Protein AF-A0A2H5QP41-F1 (afdb_monomer_lite)

Sequence (326 aa):
MPPLKFSMLFLFVIYLLSSQFSFTAAADPTYVHHVCSETANFTRNSTFESNLNRLLTSLPTNASRGNGFSRGFFNATAGQDANRVYSLFLCRGDQTTNSCQNCVTFANRNVTRRCPVSKDTIVWYDETEIPDPTYLTDFCLNTTTFTRNSTFQSNLNLFLSSLPTNASRSNGFSGGFYNATAGQPSYSDRVYGLFRCRGDLGSTACQDCVTFAARNISQCCPLKNKPLYGSTSAFYITQNVTEPDKFNKFLGNLMNQVDTQAVNDPKRFGIRKANYTAFQTVYSLVQCTPDLSSRDCEVCLRGAIGELPSCCSGKQAGRVLYPNCC

Foldseek 3Di:
DDDDPDDPPPVVVVVVVPPPDPPPPPPAWAWDDKDFDPPAFDDPPDLLVVQLLVCLVCVLVCCCPDDPQQRQWDKDWGDDDPSIAIDIGHDARPDDSVSSSSNSNSCSVCFCVVHVTGRDMDTDTHDDDQPDFDWDWFDFFDDDFDDPPDLLVVQLLVVLVCQLVQLLVDPADDFQKDWDWGDDPPPPNIAIDMDGDDNRDHSNRSSVVSNVQSVCQCVSPPRGRGGDDFTKTKGFHPDFDPDQVLVLVVVLVVLVVQLVVLLPRLNSKGWDWDDSDPPDIDIDIKGFRNSDHSVVSSVVSVRFSSCCCVGPGRTPDMGMDTPGMD

Organism: Citrus unshiu (NCBI:txid55188)

pLDDT: mean 75.81, std 16.45, range [30.05, 96.94]

Structure (mmCIF, N/CA/C/O backbone):
data_AF-A0A2H5QP41-F1
#
_entry.id   AF-A0A2H5QP41-F1
#
loop_
_atom_site.group_PDB
_atom_site.id
_atom_site.type_symbol
_atom_site.label_atom_id
_atom_site.label_alt_id
_atom_site.label_comp_id
_atom_site.label_asym_id
_atom_site.label_entity_id
_atom_site.label_seq_id
_atom_site.pdbx_PDB_ins_code
_atom_site.Cartn_x
_atom_site.Cartn_y
_atom_site.Cartn_z
_atom_site.occupancy
_atom_site.B_iso_or_equiv
_atom_site.auth_seq_id
_atom_site.auth_comp_id
_atom_site.auth_asym_id
_atom_site.auth_atom_id
_atom_site.pdbx_PDB_model_num
ATOM 1 N N . MET A 1 1 ? -75.343 -21.158 -27.016 1.00 33.75 1 MET A N 1
ATOM 2 C CA . MET A 1 1 ? -73.878 -21.323 -27.152 1.00 33.75 1 MET A CA 1
ATOM 3 C C . MET A 1 1 ? -73.217 -20.198 -26.366 1.00 33.75 1 MET A C 1
ATOM 5 O O . MET A 1 1 ? -73.653 -19.065 -26.527 1.00 33.75 1 MET A O 1
ATOM 9 N N . PRO A 1 2 ? -72.308 -20.506 -25.429 1.00 37.28 2 PRO A N 1
ATOM 10 C CA . PRO A 1 2 ? -71.812 -19.552 -24.436 1.00 37.28 2 PRO A CA 1
ATOM 11 C C . PRO A 1 2 ? -70.831 -18.546 -25.063 1.00 37.28 2 PRO A C 1
ATOM 13 O O . PRO A 1 2 ? -70.169 -18.892 -26.043 1.00 37.28 2 PRO A O 1
ATOM 16 N N . PRO A 1 3 ? -70.697 -17.324 -24.514 1.00 34.62 3 PRO A N 1
ATOM 17 C CA . PRO A 1 3 ? -69.702 -16.377 -24.992 1.00 34.62 3 PRO A CA 1
ATOM 18 C C . PRO A 1 3 ? -68.294 -16.859 -24.618 1.00 34.62 3 PRO A C 1
ATOM 20 O O . PRO A 1 3 ? -68.051 -17.347 -23.511 1.00 34.62 3 PRO A O 1
ATOM 23 N N . LEU A 1 4 ? -67.379 -16.739 -25.581 1.00 31.50 4 LEU A N 1
ATOM 24 C CA . LEU A 1 4 ? -65.966 -17.085 -25.470 1.00 31.50 4 LEU A CA 1
ATOM 25 C C . LEU A 1 4 ? -65.330 -16.443 -24.224 1.00 31.50 4 LEU A C 1
ATOM 27 O O . LEU A 1 4 ? -65.215 -15.224 -24.119 1.00 31.50 4 LEU A O 1
ATOM 31 N N . LYS A 1 5 ? -64.830 -17.290 -23.319 1.00 40.22 5 LYS A N 1
ATOM 32 C CA . LYS A 1 5 ? -63.821 -16.928 -22.320 1.00 40.22 5 LYS A CA 1
ATOM 33 C C . LYS A 1 5 ? -62.469 -16.789 -23.026 1.00 40.22 5 LYS A C 1
ATOM 35 O O . LYS A 1 5 ? -61.758 -17.778 -23.171 1.00 40.22 5 LYS A O 1
ATOM 40 N N . PHE A 1 6 ? -62.091 -15.577 -23.428 1.00 37.69 6 PHE A N 1
ATOM 41 C CA . PHE A 1 6 ? -60.688 -15.266 -23.713 1.00 37.69 6 PHE A CA 1
ATOM 42 C C . PHE A 1 6 ? -60.042 -14.648 -22.472 1.00 37.69 6 PHE A C 1
ATOM 44 O O . PHE A 1 6 ? -60.139 -13.461 -22.191 1.00 37.69 6 PHE A O 1
ATOM 51 N N . SER A 1 7 ? -59.463 -15.562 -21.695 1.00 42.28 7 SER A N 1
ATOM 52 C CA . SER A 1 7 ? -58.360 -15.414 -20.747 1.00 42.28 7 SER A CA 1
ATOM 53 C C . SER A 1 7 ? -57.784 -13.998 -20.574 1.00 42.28 7 SER A C 1
ATOM 55 O O . SER A 1 7 ? -56.924 -13.551 -21.329 1.00 42.28 7 SER A O 1
ATOM 57 N N . MET A 1 8 ? -58.172 -13.350 -19.474 1.00 44.47 8 MET A N 1
ATOM 58 C CA . MET A 1 8 ? -57.536 -12.153 -18.906 1.00 44.47 8 MET A CA 1
ATOM 59 C C . MET A 1 8 ? -56.204 -12.479 -18.190 1.00 44.47 8 MET A C 1
ATOM 61 O O . MET A 1 8 ? -55.742 -11.707 -17.357 1.00 44.47 8 MET A O 1
ATOM 65 N N . LEU A 1 9 ? -55.586 -13.636 -18.472 1.00 45.81 9 LEU A N 1
ATOM 66 C CA . LEU A 1 9 ? -54.345 -14.070 -17.818 1.00 45.81 9 LEU A CA 1
ATOM 67 C C . LEU A 1 9 ? -53.080 -13.573 -18.541 1.00 45.81 9 LEU A C 1
ATOM 69 O O . LEU A 1 9 ? -52.021 -13.510 -17.929 1.00 45.81 9 LEU A O 1
ATOM 73 N N . PHE A 1 10 ? -53.162 -13.186 -19.820 1.00 46.50 10 PHE A N 1
ATOM 74 C CA . PHE A 1 10 ? -51.967 -12.837 -20.605 1.00 46.50 10 PHE A CA 1
ATOM 75 C C . PHE A 1 10 ? -51.418 -11.427 -20.321 1.00 46.50 10 PHE A C 1
ATOM 77 O O . PHE A 1 10 ? -50.209 -11.220 -20.384 1.00 46.50 10 PHE A O 1
ATOM 84 N N . LEU A 1 11 ? -52.269 -10.466 -19.936 1.00 42.44 11 LEU A N 1
ATOM 85 C CA . LEU A 1 11 ? -51.820 -9.106 -19.590 1.00 42.44 11 LEU A CA 1
ATOM 86 C C . LEU A 1 11 ? -51.120 -9.048 -18.222 1.00 42.44 11 LEU A C 1
ATOM 88 O O . LEU A 1 11 ? -50.174 -8.283 -18.054 1.00 42.44 11 LEU A O 1
ATOM 92 N N . PHE A 1 12 ? -51.514 -9.902 -17.271 1.00 43.53 12 PHE A N 1
ATOM 93 C CA . PHE A 1 12 ? -50.850 -9.986 -15.965 1.00 43.53 12 PHE A CA 1
ATOM 94 C C . PHE A 1 12 ? -49.479 -10.672 -16.042 1.00 43.53 12 PHE A C 1
ATOM 96 O O . PHE A 1 12 ? -48.561 -10.267 -15.332 1.00 43.53 12 PHE A O 1
ATOM 103 N N . VAL A 1 13 ? -49.300 -11.656 -16.934 1.00 45.97 13 VAL A N 1
ATOM 104 C CA . VAL A 1 13 ? -47.997 -12.326 -17.118 1.00 45.97 13 VAL A CA 1
ATOM 105 C C . VAL A 1 13 ? -46.963 -11.383 -17.745 1.00 45.97 13 VAL A C 1
ATOM 107 O O . VAL A 1 13 ? -45.800 -11.422 -17.354 1.00 45.97 13 VAL A O 1
ATOM 110 N N . ILE A 1 14 ? -47.371 -10.476 -18.644 1.00 48.41 14 ILE A N 1
ATOM 111 C CA . ILE A 1 14 ? -46.453 -9.479 -19.224 1.00 48.41 14 ILE A CA 1
ATOM 112 C C . ILE A 1 14 ? -46.056 -8.412 -18.184 1.00 48.41 14 ILE A C 1
ATOM 114 O O . ILE A 1 14 ? -44.898 -8.004 -18.158 1.00 48.41 14 ILE A O 1
ATOM 118 N N . TYR A 1 15 ? -46.955 -8.019 -17.271 1.00 42.19 15 TYR A N 1
ATOM 119 C CA . TYR A 1 15 ? -46.637 -7.040 -16.216 1.00 42.19 15 TYR A CA 1
ATOM 120 C C . TYR A 1 15 ? -45.774 -7.624 -15.076 1.00 42.19 15 TYR A C 1
ATOM 122 O O . TYR A 1 15 ? -44.994 -6.904 -14.452 1.00 42.19 15 TYR A O 1
ATOM 130 N N . LEU A 1 16 ? -45.852 -8.939 -14.834 1.00 42.88 16 LEU A N 1
ATOM 131 C CA . LEU A 1 16 ? -45.020 -9.650 -13.849 1.00 42.88 16 LEU A CA 1
ATOM 132 C C . LEU A 1 16 ? -43.611 -10.010 -14.360 1.00 42.88 16 LEU A C 1
ATOM 134 O O . LEU A 1 16 ? -42.748 -10.357 -13.556 1.00 42.88 16 LEU A O 1
ATOM 138 N N . LEU A 1 17 ? -43.343 -9.894 -15.667 1.00 46.72 17 LEU A N 1
ATOM 139 C CA . LEU A 1 17 ? -42.000 -10.086 -16.239 1.00 46.72 17 LEU A CA 1
ATOM 140 C C . LEU A 1 17 ? -41.161 -8.797 -16.288 1.00 46.72 17 LEU A C 1
ATOM 142 O O . LEU A 1 17 ? -39.958 -8.868 -16.528 1.00 46.72 17 LEU A O 1
ATOM 146 N N . SER A 1 18 ? -41.747 -7.627 -16.008 1.00 48.03 18 SER A N 1
ATOM 147 C CA . SER A 1 18 ? -41.024 -6.345 -15.975 1.00 48.03 18 SER A CA 1
ATOM 148 C C . SER A 1 18 ? -40.520 -5.913 -14.589 1.00 48.03 18 SER A C 1
ATOM 150 O O . SER A 1 18 ? -39.938 -4.839 -14.475 1.00 48.03 18 SER A O 1
ATOM 152 N N . SER A 1 19 ? -40.689 -6.718 -13.530 1.00 49.06 19 SER A N 1
ATOM 153 C CA . SER A 1 19 ? -40.340 -6.316 -12.150 1.00 49.06 19 SER A CA 1
ATOM 154 C C . SER A 1 19 ? -39.127 -7.023 -11.522 1.00 49.06 19 SER A C 1
ATOM 156 O O . SER A 1 19 ? -38.974 -6.979 -10.302 1.00 49.06 19 SER A O 1
ATOM 158 N N . GLN A 1 20 ? -38.248 -7.663 -12.302 1.00 48.12 20 GLN A N 1
ATOM 159 C CA . GLN A 1 20 ? -37.006 -8.278 -11.790 1.00 48.12 20 GLN A CA 1
ATOM 160 C C . GLN A 1 20 ? -35.837 -8.189 -12.793 1.00 48.12 20 GLN A C 1
ATOM 162 O O . GLN A 1 20 ? -35.123 -9.158 -13.011 1.00 48.12 20 GLN A O 1
ATOM 167 N N . PHE A 1 21 ? -35.606 -7.030 -13.406 1.00 39.59 21 PHE A N 1
ATOM 168 C CA . PHE A 1 21 ? -34.275 -6.704 -13.932 1.00 39.59 21 PHE A CA 1
ATOM 169 C C . PHE A 1 21 ? -33.923 -5.276 -13.531 1.00 39.59 21 PHE A C 1
ATOM 171 O O . PHE A 1 21 ? -33.776 -4.379 -14.356 1.00 39.59 21 PHE A O 1
ATOM 178 N N . SER A 1 22 ? -33.742 -5.071 -12.226 1.00 30.05 22 SER A N 1
ATOM 179 C CA . SER A 1 22 ? -32.751 -4.089 -11.809 1.00 30.05 22 SER A CA 1
ATOM 180 C C . SER A 1 22 ? -31.412 -4.637 -12.287 1.00 30.05 22 SER A C 1
ATOM 182 O O . SER A 1 22 ? -30.803 -5.473 -11.622 1.00 30.05 22 SER A O 1
ATOM 184 N N . PHE A 1 23 ? -30.953 -4.203 -13.461 1.00 30.12 23 PHE A N 1
ATOM 185 C CA . PHE A 1 23 ? -29.518 -4.164 -13.678 1.00 30.12 23 PHE A CA 1
ATOM 186 C C . PHE A 1 23 ? -28.999 -3.195 -12.621 1.00 30.12 23 PHE A C 1
ATOM 188 O O . PHE A 1 23 ? -29.017 -1.981 -12.814 1.00 30.12 23 PHE A O 1
ATOM 195 N N . THR A 1 24 ? -28.563 -3.712 -11.474 1.00 36.34 24 THR A N 1
ATOM 196 C CA . THR A 1 24 ? -27.520 -3.018 -10.733 1.00 36.34 24 THR A CA 1
ATOM 197 C C . THR A 1 24 ? -26.328 -3.027 -11.675 1.00 36.34 24 THR A C 1
ATOM 199 O O . THR A 1 24 ? -25.566 -3.994 -11.720 1.00 36.34 24 THR A O 1
ATOM 202 N N . ALA A 1 25 ? -26.222 -1.994 -12.516 1.00 46.34 25 ALA A N 1
ATOM 203 C CA . ALA A 1 25 ? -24.943 -1.645 -13.095 1.00 46.34 25 ALA A CA 1
ATOM 204 C C . ALA A 1 25 ? -23.971 -1.607 -11.914 1.00 46.34 25 ALA A C 1
ATOM 206 O O . ALA A 1 25 ? -24.287 -1.009 -10.882 1.00 46.34 25 ALA A O 1
ATOM 207 N N . ALA A 1 26 ? -22.857 -2.332 -12.015 1.00 51.59 26 ALA A N 1
ATOM 208 C CA . ALA A 1 26 ? -21.803 -2.194 -11.027 1.00 51.59 26 ALA A CA 1
ATOM 209 C C . ALA A 1 26 ? -21.484 -0.697 -10.958 1.00 51.59 26 ALA A C 1
ATOM 211 O O . ALA A 1 26 ? -21.160 -0.107 -11.989 1.00 51.59 26 ALA A O 1
ATOM 212 N N . ALA A 1 27 ? -21.690 -0.078 -9.794 1.00 59.97 27 ALA A N 1
ATOM 213 C CA . ALA A 1 27 ? -21.316 1.312 -9.606 1.00 59.97 27 ALA A CA 1
ATOM 214 C C . ALA A 1 27 ? -19.825 1.448 -9.943 1.00 59.97 27 ALA A C 1
ATOM 216 O O . ALA A 1 27 ? -19.035 0.552 -9.623 1.00 59.97 27 ALA A O 1
ATOM 217 N N . ASP A 1 28 ? -19.456 2.525 -10.638 1.00 66.31 28 ASP A N 1
ATOM 218 C CA . ASP A 1 28 ? -18.052 2.776 -10.945 1.00 66.31 28 ASP A CA 1
ATOM 219 C C . ASP A 1 28 ? -17.250 2.870 -9.634 1.00 66.31 28 ASP A C 1
ATOM 221 O O . ASP A 1 28 ? -17.755 3.425 -8.654 1.00 66.31 28 ASP A O 1
ATOM 225 N N . PRO A 1 29 ? -16.008 2.347 -9.587 1.00 77.50 29 PRO A N 1
ATOM 226 C CA . PRO A 1 29 ? -15.174 2.461 -8.399 1.00 77.50 29 PRO A CA 1
ATOM 227 C C . PRO A 1 29 ? -14.963 3.927 -8.009 1.00 77.50 29 PRO A C 1
ATOM 229 O O . PRO A 1 29 ? -14.552 4.753 -8.832 1.00 77.50 29 PRO A O 1
ATOM 232 N N . THR A 1 30 ? -15.165 4.239 -6.735 1.00 80.50 30 THR A N 1
ATOM 233 C CA . THR A 1 30 ? -14.908 5.562 -6.175 1.00 80.50 30 THR A CA 1
ATOM 234 C C . THR A 1 30 ? -13.405 5.772 -6.060 1.00 80.50 30 THR A C 1
ATOM 236 O O . THR A 1 30 ? -12.664 4.958 -5.505 1.00 80.50 30 THR A O 1
ATOM 239 N N . TYR A 1 31 ? -12.921 6.873 -6.623 1.00 83.56 31 TYR A N 1
ATOM 240 C CA . TYR A 1 31 ? -11.521 7.259 -6.511 1.00 83.56 31 TYR A CA 1
ATOM 241 C C . TYR A 1 31 ? -11.184 7.647 -5.068 1.00 83.56 31 TYR A C 1
ATOM 243 O O . TYR A 1 31 ? -11.878 8.472 -4.482 1.00 83.56 31 TYR A O 1
ATOM 251 N N . VAL A 1 32 ? -10.101 7.083 -4.525 1.00 80.69 32 VAL A N 1
ATOM 252 C CA . VAL A 1 32 ? -9.628 7.391 -3.167 1.00 80.69 32 VAL A CA 1
ATOM 253 C C . VAL A 1 32 ? -8.423 8.320 -3.230 1.00 80.69 32 VAL A C 1
ATOM 255 O O . VAL A 1 32 ? -8.485 9.458 -2.778 1.00 80.69 3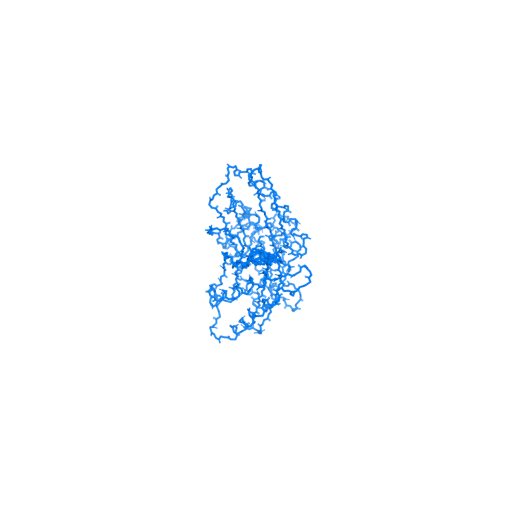2 VAL A O 1
ATOM 258 N N . HIS A 1 33 ? -7.313 7.848 -3.801 1.00 82.06 33 HIS A N 1
ATOM 259 C CA . HIS A 1 33 ? -6.069 8.614 -3.837 1.00 82.06 33 HIS A CA 1
ATOM 260 C C . HIS A 1 33 ? -5.126 8.121 -4.939 1.00 82.06 33 HIS A C 1
ATOM 262 O O . HIS A 1 33 ? -5.306 7.033 -5.488 1.00 82.06 33 HIS A O 1
ATOM 268 N N . HIS A 1 34 ? -4.109 8.912 -5.268 1.00 82.94 34 HIS A N 1
ATOM 269 C CA . HIS A 1 34 ? -2.978 8.491 -6.077 1.00 82.94 34 HIS A CA 1
ATOM 270 C C . HIS A 1 34 ? -1.705 9.192 -5.613 1.00 82.94 34 HIS A C 1
ATOM 272 O O . HIS A 1 34 ? -1.750 10.318 -5.127 1.00 82.94 34 HIS A O 1
ATOM 278 N N . VAL A 1 35 ? -0.577 8.532 -5.833 1.00 77.12 35 VAL A N 1
ATOM 279 C CA . VAL A 1 35 ? 0.760 9.092 -5.648 1.00 77.12 35 VAL A CA 1
ATOM 280 C C . VAL A 1 35 ? 1.485 8.962 -6.979 1.00 77.12 35 VAL A C 1
ATOM 282 O O . VAL A 1 35 ? 1.495 7.877 -7.562 1.00 77.12 35 VAL A O 1
ATOM 285 N N . CYS A 1 36 ? 2.076 10.056 -7.455 1.00 80.25 36 CYS A N 1
ATOM 286 C CA . CYS A 1 36 ? 3.000 10.060 -8.585 1.00 80.25 36 CYS A CA 1
ATOM 287 C C . CYS A 1 36 ? 4.389 10.464 -8.077 1.00 80.25 36 CYS A C 1
ATOM 289 O O . CYS A 1 36 ? 4.499 11.350 -7.231 1.00 80.25 36 CYS A O 1
ATOM 291 N N . SER A 1 37 ? 5.454 9.887 -8.626 1.00 73.62 37 SER A N 1
ATOM 292 C CA . SER A 1 37 ? 6.795 10.438 -8.422 1.00 73.62 37 SER A CA 1
ATOM 293 C C . SER A 1 37 ? 6.963 11.757 -9.175 1.00 73.62 37 SER A C 1
ATOM 295 O O . SER A 1 37 ? 6.652 11.840 -10.365 1.00 73.62 37 SER A O 1
ATOM 297 N N . GLU A 1 38 ? 7.504 12.760 -8.484 1.00 66.31 38 GLU A N 1
ATOM 298 C CA . GLU A 1 38 ? 7.860 14.064 -9.057 1.00 66.31 38 GLU A CA 1
ATOM 299 C C . GLU A 1 38 ? 9.229 14.051 -9.755 1.00 66.31 38 GLU A C 1
ATOM 301 O O . GLU A 1 38 ? 9.503 14.876 -10.626 1.00 66.31 38 GLU A O 1
ATOM 306 N N . THR A 1 39 ? 10.097 13.102 -9.397 1.00 58.38 39 THR A N 1
ATOM 307 C CA . THR A 1 39 ? 11.507 13.067 -9.821 1.00 58.38 39 THR A CA 1
ATOM 308 C C . THR A 1 39 ? 11.808 11.970 -10.839 1.00 58.38 39 THR A C 1
ATOM 310 O O . THR A 1 39 ? 12.786 12.070 -11.581 1.00 58.38 39 THR A O 1
ATOM 313 N N . ALA A 1 40 ? 10.969 10.936 -10.926 1.00 70.06 40 ALA A N 1
ATOM 314 C CA . ALA A 1 40 ? 11.137 9.827 -11.855 1.00 70.06 40 ALA A CA 1
ATOM 315 C C . ALA A 1 40 ? 10.110 9.909 -12.992 1.00 70.06 40 ALA A C 1
ATOM 317 O O . ALA A 1 40 ? 9.040 9.312 -12.914 1.00 70.06 40 ALA A O 1
ATOM 318 N N . ASN A 1 41 ? 10.460 10.602 -14.080 1.00 80.94 41 ASN A N 1
ATOM 319 C CA . ASN A 1 41 ? 9.599 10.745 -15.259 1.00 80.94 41 ASN A CA 1
ATOM 320 C C . ASN A 1 41 ? 10.123 9.962 -16.472 1.00 80.94 41 ASN A C 1
ATOM 322 O O . ASN A 1 41 ? 11.332 9.776 -16.649 1.00 80.94 41 ASN A O 1
ATOM 326 N N . PHE A 1 42 ? 9.212 9.479 -17.318 1.00 83.94 42 PHE A N 1
ATOM 327 C CA . PHE A 1 42 ? 9.535 8.900 -18.623 1.00 83.94 42 PHE A CA 1
ATOM 328 C C . PHE A 1 42 ? 9.266 9.896 -19.753 1.00 83.94 42 PHE A C 1
ATOM 330 O O . PHE A 1 42 ? 8.438 10.797 -19.647 1.00 83.94 42 PHE A O 1
ATOM 337 N N . THR A 1 43 ? 9.977 9.723 -20.865 1.00 91.31 43 THR A N 1
ATOM 338 C CA . THR A 1 43 ? 9.762 10.512 -22.081 1.00 91.31 43 THR A CA 1
ATOM 339 C C . THR A 1 43 ? 8.527 9.999 -22.818 1.00 91.31 43 THR A C 1
ATOM 341 O O . THR A 1 43 ? 8.388 8.789 -23.010 1.00 91.31 43 THR A O 1
ATOM 344 N N . ARG A 1 44 ? 7.642 10.896 -23.264 1.00 94.19 44 ARG A N 1
ATOM 345 C CA . ARG A 1 44 ? 6.484 10.521 -24.093 1.00 94.19 44 ARG A CA 1
ATOM 346 C C . ARG A 1 44 ? 6.922 9.828 -25.385 1.00 94.19 44 ARG A C 1
ATOM 348 O O . ARG A 1 44 ? 7.967 10.159 -25.943 1.00 94.19 44 ARG A O 1
ATOM 355 N N . ASN A 1 45 ? 6.105 8.898 -25.864 1.00 94.56 45 ASN A N 1
ATOM 356 C CA . ASN A 1 45 ? 6.352 8.017 -27.003 1.00 94.56 45 ASN A CA 1
ATOM 357 C C . ASN A 1 45 ? 7.628 7.166 -26.868 1.00 94.56 45 ASN A C 1
ATOM 359 O O . ASN A 1 45 ? 8.189 6.714 -27.865 1.00 94.56 45 ASN A O 1
ATOM 363 N N . SER A 1 46 ? 8.104 6.940 -25.640 1.00 94.94 46 SER A N 1
ATOM 364 C CA . SER A 1 46 ? 9.251 6.064 -25.392 1.00 94.94 46 SER A CA 1
ATOM 365 C C . SER A 1 46 ? 8.863 4.587 -25.412 1.00 94.94 46 SER A C 1
ATOM 367 O O . SER A 1 46 ? 7.707 4.202 -25.217 1.00 94.94 46 SER A O 1
ATOM 369 N N . THR A 1 47 ? 9.869 3.725 -25.556 1.00 94.38 47 THR A N 1
ATOM 370 C CA . THR A 1 47 ? 9.710 2.276 -25.385 1.00 94.38 47 THR A CA 1
ATOM 371 C C . THR A 1 47 ? 9.163 1.923 -23.996 1.00 94.38 47 THR A C 1
ATOM 373 O O . THR A 1 47 ? 8.375 0.987 -23.874 1.00 94.38 47 THR A O 1
ATOM 376 N N . PHE A 1 48 ? 9.519 2.690 -22.957 1.00 90.62 48 PHE A N 1
ATOM 377 C CA . PHE A 1 48 ? 8.939 2.554 -21.618 1.00 90.62 48 PHE A CA 1
ATOM 378 C C . PHE A 1 48 ? 7.415 2.757 -21.636 1.00 90.62 48 PHE A C 1
ATOM 380 O O . PHE A 1 48 ? 6.688 1.911 -21.120 1.00 90.62 48 PHE A O 1
ATOM 387 N N . GLU A 1 49 ? 6.915 3.821 -22.276 1.00 95.19 49 GLU A N 1
ATOM 388 C CA . GLU A 1 49 ? 5.471 4.094 -22.366 1.00 95.19 49 GLU A CA 1
ATOM 389 C C . GLU A 1 49 ? 4.724 2.992 -23.133 1.00 95.19 49 GLU A C 1
ATOM 391 O O . GLU A 1 49 ? 3.665 2.534 -22.702 1.00 95.19 49 GLU A O 1
ATOM 396 N N . SER A 1 50 ? 5.299 2.498 -24.233 1.00 96.50 50 SER A N 1
ATOM 397 C CA . SER A 1 50 ? 4.731 1.363 -24.974 1.00 96.50 50 SER A CA 1
ATOM 398 C C . SER A 1 50 ? 4.635 0.097 -24.105 1.00 96.50 50 SER A C 1
ATOM 400 O O . SER A 1 50 ? 3.595 -0.570 -24.066 1.00 96.50 50 SER A O 1
ATOM 402 N N . ASN A 1 51 ? 5.683 -0.208 -23.329 1.00 93.50 51 ASN A N 1
ATOM 403 C CA . ASN A 1 51 ? 5.675 -1.332 -22.389 1.00 93.50 51 ASN A CA 1
ATOM 404 C C . ASN A 1 51 ? 4.657 -1.147 -21.253 1.00 93.50 51 ASN A C 1
ATOM 406 O O . ASN A 1 51 ? 3.988 -2.117 -20.887 1.00 93.50 51 ASN A O 1
ATOM 410 N N . LEU A 1 52 ? 4.496 0.076 -20.739 1.00 92.25 52 LEU A N 1
ATOM 411 C CA . LEU A 1 52 ? 3.487 0.416 -19.734 1.00 92.25 52 LEU A CA 1
ATOM 412 C C . LEU A 1 52 ? 2.074 0.174 -20.279 1.00 92.25 52 LEU A C 1
ATOM 414 O O . LEU A 1 52 ? 1.301 -0.563 -19.669 1.00 92.25 52 LEU A O 1
ATOM 418 N N . ASN A 1 53 ? 1.760 0.706 -21.461 1.00 95.06 53 ASN A N 1
ATOM 419 C CA . ASN A 1 53 ? 0.451 0.531 -22.099 1.00 95.06 53 ASN A CA 1
ATOM 420 C C . ASN A 1 53 ? 0.127 -0.947 -22.363 1.00 95.06 53 ASN A C 1
ATOM 422 O O . ASN A 1 53 ? -1.007 -1.393 -22.148 1.00 95.06 53 ASN A O 1
ATOM 426 N N . ARG A 1 54 ? 1.132 -1.741 -22.755 1.00 94.94 54 ARG A N 1
ATOM 427 C CA . ARG A 1 54 ? 0.987 -3.193 -22.914 1.00 94.94 54 ARG A CA 1
ATOM 428 C C . ARG A 1 54 ? 0.619 -3.884 -21.599 1.00 94.94 54 ARG A C 1
ATOM 430 O O . ARG A 1 54 ? -0.282 -4.725 -21.597 1.00 94.94 54 ARG A O 1
ATOM 437 N N . LEU A 1 55 ? 1.259 -3.522 -20.482 1.00 92.31 55 LEU A N 1
ATOM 438 C CA . LEU A 1 55 ? 0.891 -4.062 -19.168 1.00 92.31 55 LEU A CA 1
ATOM 439 C C . LEU A 1 55 ? -0.522 -3.661 -18.772 1.00 92.31 55 LEU A C 1
ATOM 441 O O . LEU A 1 55 ? -1.329 -4.548 -18.499 1.00 92.31 55 LEU A O 1
ATOM 445 N N . LEU A 1 56 ? -0.837 -2.364 -18.810 1.00 93.38 56 LEU A N 1
ATOM 446 C CA . LEU A 1 56 ? -2.145 -1.828 -18.421 1.00 93.38 56 LEU A CA 1
ATOM 447 C C . LEU A 1 56 ? -3.300 -2.493 -19.186 1.00 93.38 56 LEU A C 1
ATOM 449 O O . LEU A 1 56 ? -4.364 -2.736 -18.618 1.00 93.38 56 LEU A O 1
ATOM 453 N N . THR A 1 57 ? -3.078 -2.864 -20.446 1.00 93.88 57 THR A N 1
ATOM 454 C CA . THR A 1 57 ? -4.079 -3.574 -21.258 1.00 93.88 57 THR A CA 1
ATOM 455 C C . THR A 1 57 ? -4.235 -5.047 -20.852 1.00 93.88 57 THR A C 1
ATOM 457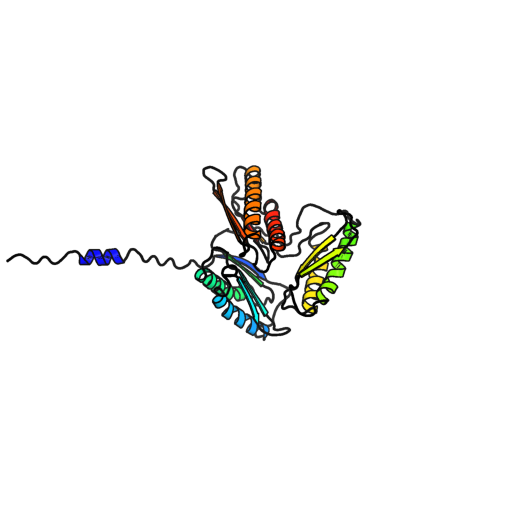 O O . THR A 1 57 ? -5.326 -5.604 -20.935 1.00 93.88 57 THR A O 1
ATOM 460 N N . SER A 1 58 ? -3.164 -5.693 -20.382 1.00 92.06 58 SER A N 1
ATOM 461 C CA . SER A 1 58 ? -3.169 -7.120 -20.025 1.00 92.06 58 SER A CA 1
ATOM 462 C C . SER A 1 58 ? -3.662 -7.413 -18.601 1.00 92.06 58 SER A C 1
ATOM 464 O O . SER A 1 58 ? -4.305 -8.440 -18.372 1.00 92.06 58 SER A O 1
ATOM 466 N N . LEU A 1 59 ? -3.391 -6.524 -17.638 1.00 90.81 59 LEU A N 1
ATOM 467 C CA . LEU A 1 59 ? -3.640 -6.757 -16.208 1.00 90.81 59 LEU A CA 1
ATOM 468 C C . LEU A 1 59 ? -5.090 -7.138 -15.862 1.00 90.81 59 LEU A C 1
ATOM 470 O O . LEU A 1 59 ? -5.244 -8.101 -15.112 1.00 90.81 59 LEU A O 1
ATOM 474 N N . PRO A 1 60 ? -6.149 -6.505 -16.412 1.00 90.56 60 PRO A N 1
ATOM 475 C CA . PRO A 1 60 ? -7.520 -6.829 -16.014 1.00 90.56 60 PRO A CA 1
ATOM 476 C C . PRO A 1 60 ? -7.887 -8.298 -16.244 1.00 90.56 60 PRO A C 1
ATOM 478 O O . PRO A 1 60 ? -8.539 -8.918 -15.410 1.00 90.56 60 PRO A O 1
ATOM 481 N N . THR A 1 61 ? -7.400 -8.894 -17.337 1.00 89.69 61 THR A N 1
ATOM 482 C CA . THR A 1 61 ? -7.654 -10.312 -17.653 1.00 89.69 61 THR A CA 1
ATOM 483 C C . THR A 1 61 ? -6.985 -11.279 -16.673 1.00 89.69 61 THR A C 1
ATOM 485 O O . THR A 1 61 ? -7.356 -12.450 -16.606 1.00 89.69 61 THR A O 1
ATOM 488 N N . ASN A 1 62 ? -6.024 -10.792 -15.883 1.00 88.88 62 ASN A N 1
ATOM 489 C CA . ASN A 1 62 ? -5.341 -11.565 -14.856 1.00 88.88 62 ASN A CA 1
ATOM 490 C C . ASN A 1 62 ? -6.022 -11.472 -13.480 1.00 88.88 62 ASN A C 1
ATOM 492 O O . ASN A 1 62 ? -5.571 -12.132 -12.552 1.00 88.88 62 ASN A O 1
ATOM 496 N N . ALA A 1 63 ? -7.139 -10.746 -13.335 1.00 83.56 63 ALA A N 1
ATOM 497 C CA . ALA A 1 63 ? -7.924 -10.712 -12.091 1.00 83.56 63 ALA A CA 1
ATOM 498 C C . ALA A 1 63 ? -8.394 -12.108 -11.635 1.00 83.56 63 ALA A C 1
ATOM 500 O O . ALA A 1 63 ? -8.563 -12.369 -10.442 1.00 83.56 63 ALA A O 1
ATOM 501 N N . SER A 1 64 ? -8.575 -13.022 -12.592 1.00 80.75 64 SER A N 1
ATOM 502 C CA . SER A 1 64 ? -8.924 -14.428 -12.371 1.00 80.75 64 SER A CA 1
ATOM 503 C C . SER A 1 64 ? -7.710 -15.340 -12.161 1.00 80.75 64 SER A C 1
ATOM 505 O O . SER A 1 64 ? -7.868 -16.472 -11.697 1.00 80.75 64 SER A O 1
ATOM 507 N N . ARG A 1 65 ? -6.501 -14.873 -12.504 1.00 70.31 65 ARG A N 1
ATOM 508 C CA . ARG A 1 65 ? -5.277 -15.674 -12.480 1.00 70.31 65 ARG A CA 1
ATOM 509 C C . ARG A 1 65 ? -4.670 -15.673 -11.084 1.00 70.31 65 ARG A C 1
ATOM 511 O O . ARG A 1 65 ? -3.896 -14.804 -10.715 1.00 70.31 65 ARG A O 1
ATOM 518 N N . GLY A 1 66 ? -5.025 -16.701 -10.328 1.00 62.25 66 GLY A N 1
ATOM 519 C CA . GLY A 1 66 ? -4.457 -17.027 -9.028 1.00 62.25 66 GLY A CA 1
ATOM 520 C C . GLY A 1 66 ? -4.992 -18.376 -8.555 1.00 62.25 66 GLY A C 1
ATOM 521 O O . GLY A 1 66 ? -6.063 -18.817 -8.984 1.00 62.25 66 GLY A O 1
ATOM 522 N N . ASN A 1 67 ? -4.267 -19.046 -7.659 1.00 56.81 67 ASN A N 1
ATOM 523 C CA . ASN A 1 67 ? -4.876 -20.110 -6.859 1.00 56.81 67 ASN A CA 1
ATOM 524 C C . ASN A 1 67 ? -5.884 -19.472 -5.879 1.00 56.81 67 ASN A C 1
ATOM 526 O O . ASN A 1 67 ? -5.888 -18.253 -5.720 1.00 56.81 67 ASN A O 1
ATOM 530 N N . GLY A 1 68 ? -6.773 -20.259 -5.260 1.00 61.38 68 GLY A N 1
ATOM 531 C CA . GLY A 1 68 ? -7.920 -19.745 -4.486 1.00 61.38 68 GLY A CA 1
ATOM 532 C C . GLY A 1 68 ? -7.628 -18.549 -3.559 1.00 61.38 68 GLY A C 1
ATOM 533 O O . GLY A 1 68 ? -8.480 -17.673 -3.426 1.00 61.38 68 GLY A O 1
ATOM 534 N N . PHE A 1 69 ? -6.412 -18.477 -3.005 1.00 56.31 69 PHE A N 1
ATOM 535 C CA . PHE A 1 69 ? -5.943 -17.472 -2.049 1.00 56.31 69 PHE A CA 1
ATOM 536 C C . PHE A 1 69 ? -5.259 -16.229 -2.655 1.00 56.31 69 PHE A C 1
ATOM 538 O O . PHE A 1 69 ? -5.131 -15.228 -1.964 1.00 56.31 69 PHE A O 1
ATOM 545 N N . SER A 1 70 ? -4.843 -16.244 -3.926 1.00 61.66 70 SER A N 1
ATOM 546 C CA . SER A 1 70 ? -4.254 -15.073 -4.616 1.00 61.66 70 SER A CA 1
ATOM 547 C C . SER A 1 70 ? -5.167 -14.487 -5.697 1.00 61.66 70 SER A C 1
ATOM 549 O O . SER A 1 70 ? -4.750 -13.621 -6.461 1.00 61.66 70 SER A O 1
ATOM 551 N N . ARG A 1 71 ? -6.419 -14.953 -5.801 1.00 77.75 71 ARG A N 1
ATOM 552 C CA . ARG A 1 71 ? -7.401 -14.351 -6.717 1.00 77.75 71 ARG A CA 1
ATOM 553 C C . ARG A 1 71 ? -7.583 -12.871 -6.380 1.00 77.75 71 ARG A C 1
ATOM 555 O O . ARG A 1 71 ? -7.816 -12.530 -5.226 1.00 77.75 71 ARG A O 1
ATOM 562 N N . GLY A 1 72 ? -7.496 -12.015 -7.395 1.00 83.19 72 GLY A N 1
ATOM 563 C CA . GLY A 1 72 ? -7.517 -10.565 -7.217 1.00 83.19 72 GLY A CA 1
ATOM 564 C C . GLY A 1 72 ? -6.162 -9.933 -6.883 1.00 83.19 72 GLY A C 1
ATOM 565 O O . GLY A 1 72 ? -6.119 -8.729 -6.664 1.00 83.19 72 GLY A O 1
ATOM 566 N N . PHE A 1 73 ? -5.065 -10.693 -6.896 1.00 88.00 73 PHE A N 1
ATOM 567 C CA . PHE A 1 73 ? -3.703 -10.166 -6.837 1.00 88.00 73 PHE A CA 1
ATOM 568 C C . PHE A 1 73 ? -2.873 -10.713 -7.994 1.00 88.00 73 PHE A C 1
ATOM 570 O O . PHE A 1 73 ? -2.811 -11.923 -8.208 1.00 88.00 73 PHE A O 1
ATOM 577 N N . PHE A 1 74 ? -2.205 -9.830 -8.730 1.00 86.44 74 PHE A N 1
ATOM 578 C CA . PHE A 1 74 ? -1.314 -10.239 -9.809 1.00 86.44 74 PHE A CA 1
ATOM 579 C C . PHE A 1 74 ? -0.204 -9.216 -9.996 1.00 86.44 74 PHE A C 1
ATOM 581 O O . PHE A 1 74 ? -0.444 -8.012 -9.906 1.00 86.44 74 PHE A O 1
ATOM 588 N N . ASN A 1 75 ? 0.997 -9.699 -10.304 1.00 85.56 75 ASN A N 1
ATOM 589 C CA . ASN A 1 75 ? 2.115 -8.875 -10.740 1.00 85.56 75 ASN A CA 1
ATOM 590 C C . ASN A 1 75 ? 2.550 -9.282 -12.150 1.00 85.56 75 ASN A C 1
ATOM 592 O O . ASN A 1 75 ? 2.391 -10.430 -12.564 1.00 85.56 75 ASN A O 1
ATOM 596 N N . ALA A 1 76 ? 3.061 -8.317 -12.905 1.00 83.31 76 ALA A N 1
ATOM 597 C CA . ALA A 1 76 ? 3.511 -8.525 -14.267 1.00 83.31 76 ALA A CA 1
ATOM 598 C C . ALA A 1 76 ? 4.629 -7.554 -14.625 1.00 83.31 76 ALA A C 1
ATOM 600 O O . ALA A 1 76 ? 4.656 -6.411 -14.166 1.00 83.31 76 ALA A O 1
ATOM 601 N N . THR A 1 77 ? 5.501 -8.003 -15.520 1.00 82.62 77 THR A N 1
ATOM 602 C CA . THR A 1 77 ? 6.628 -7.220 -16.022 1.00 82.62 77 THR A CA 1
ATOM 603 C C . THR A 1 77 ? 6.607 -7.207 -17.545 1.00 82.62 77 THR A C 1
ATOM 605 O O . THR A 1 77 ? 6.321 -8.221 -18.183 1.00 82.62 77 THR A O 1
ATOM 608 N N . ALA A 1 78 ? 6.927 -6.064 -18.144 1.00 85.88 78 ALA A N 1
ATOM 609 C CA . ALA A 1 78 ? 7.057 -5.893 -19.584 1.00 85.88 78 ALA A CA 1
ATOM 610 C C . ALA A 1 78 ? 8.300 -5.075 -19.915 1.00 85.88 78 ALA A C 1
ATOM 612 O O . ALA A 1 78 ? 8.608 -4.097 -19.244 1.00 85.88 78 ALA A O 1
ATOM 613 N N . GLY A 1 79 ? 8.984 -5.445 -20.994 1.00 86.12 79 GLY A N 1
ATOM 614 C CA . GLY A 1 79 ? 10.187 -4.747 -21.436 1.00 86.12 79 GLY A CA 1
ATOM 615 C C . GLY A 1 79 ? 11.458 -5.219 -20.737 1.00 86.12 79 GLY A C 1
ATOM 616 O O . GLY A 1 79 ? 11.465 -6.182 -19.965 1.00 86.12 79 GLY A O 1
ATOM 617 N N . GLN A 1 80 ? 12.555 -4.545 -21.063 1.00 78.50 80 GLN A N 1
ATOM 618 C CA . GLN A 1 80 ? 13.904 -4.872 -20.611 1.00 78.50 80 GLN A CA 1
ATOM 619 C C . GLN A 1 80 ? 14.664 -3.591 -20.254 1.00 78.50 80 GLN A C 1
ATOM 621 O O . GLN A 1 80 ? 14.349 -2.510 -20.759 1.00 78.50 80 GLN A O 1
ATOM 626 N N . ASP A 1 81 ? 15.641 -3.736 -19.360 1.00 77.19 81 ASP A N 1
ATOM 627 C CA . ASP A 1 81 ? 16.577 -2.691 -18.934 1.00 77.19 81 ASP A CA 1
ATOM 628 C C . ASP A 1 81 ? 15.883 -1.375 -18.559 1.00 77.19 81 ASP A C 1
ATOM 630 O O . ASP A 1 81 ? 14.911 -1.381 -17.804 1.00 77.19 81 ASP A O 1
ATOM 634 N N . ALA A 1 82 ? 16.343 -0.243 -19.098 1.00 74.44 82 ALA A N 1
ATOM 635 C CA . ALA A 1 82 ? 15.789 1.082 -18.815 1.00 74.44 82 ALA A CA 1
ATOM 636 C C . ALA A 1 82 ? 14.319 1.265 -19.256 1.00 74.44 82 ALA A C 1
ATOM 638 O O . ALA A 1 82 ? 13.675 2.235 -18.853 1.00 74.44 82 ALA A O 1
ATOM 639 N N . ASN A 1 83 ? 13.789 0.348 -20.075 1.00 79.88 83 ASN A N 1
ATOM 640 C CA . ASN A 1 83 ? 12.410 0.352 -20.566 1.00 79.88 83 ASN A CA 1
ATOM 641 C C . ASN A 1 83 ? 11.535 -0.717 -19.898 1.00 79.88 83 ASN A C 1
ATOM 643 O O . ASN A 1 83 ? 10.409 -0.948 -20.351 1.00 79.88 83 ASN A O 1
ATOM 647 N N . ARG A 1 84 ? 12.054 -1.409 -18.876 1.00 80.25 84 ARG A N 1
ATOM 648 C CA . ARG A 1 84 ? 11.291 -2.383 -18.102 1.00 80.25 84 ARG A CA 1
ATOM 649 C C . ARG A 1 84 ? 10.267 -1.662 -17.230 1.00 80.25 84 ARG A C 1
ATOM 651 O O . ARG A 1 84 ? 10.588 -0.705 -16.535 1.00 80.25 84 ARG A O 1
ATOM 658 N N . VAL A 1 85 ? 9.043 -2.163 -17.264 1.00 82.88 85 VAL A N 1
ATOM 659 C CA . VAL A 1 85 ? 7.930 -1.734 -16.424 1.00 82.88 85 VAL A CA 1
ATOM 660 C C . VAL A 1 85 ? 7.490 -2.944 -15.622 1.00 82.88 85 VAL A C 1
ATOM 662 O O . VAL A 1 85 ? 7.292 -4.016 -16.191 1.00 82.88 85 VAL A O 1
ATOM 665 N N . TYR A 1 86 ? 7.313 -2.779 -14.320 1.00 79.75 86 TYR A N 1
ATOM 666 C CA . TYR A 1 86 ? 6.584 -3.735 -13.494 1.00 79.75 86 TYR A CA 1
ATOM 667 C C . TYR A 1 86 ? 5.277 -3.095 -13.058 1.00 79.75 86 TYR A C 1
ATOM 669 O O . TYR A 1 86 ? 5.187 -1.883 -12.865 1.00 79.75 86 TYR A O 1
ATOM 677 N N . SER A 1 87 ? 4.268 -3.919 -12.859 1.00 81.69 87 SER A N 1
ATOM 678 C CA . SER A 1 87 ? 3.008 -3.504 -12.276 1.00 81.69 87 SER A CA 1
ATOM 679 C C . SER A 1 87 ? 2.478 -4.613 -11.384 1.00 81.69 87 SER A C 1
ATOM 681 O O . SER A 1 87 ? 2.735 -5.793 -11.626 1.00 81.69 87 SER A O 1
ATOM 683 N N . LEU A 1 88 ? 1.738 -4.227 -10.353 1.00 87.00 88 LEU A N 1
ATOM 684 C CA . LEU A 1 88 ? 0.889 -5.130 -9.601 1.00 87.00 88 LEU A CA 1
ATOM 685 C C . LEU A 1 88 ? -0.480 -4.484 -9.416 1.00 87.00 88 LEU A C 1
ATOM 687 O O . LEU A 1 88 ? -0.592 -3.259 -9.426 1.00 87.00 88 LEU A O 1
ATOM 691 N N . PHE A 1 89 ? -1.502 -5.305 -9.216 1.00 86.12 89 PHE A N 1
ATOM 692 C CA . PHE A 1 89 ? -2.768 -4.850 -8.655 1.00 86.12 89 PHE A CA 1
ATOM 693 C C . PHE A 1 89 ? -3.167 -5.746 -7.490 1.00 86.12 89 PHE A C 1
ATOM 695 O O . PHE A 1 89 ? -2.806 -6.925 -7.438 1.00 86.12 89 PHE A O 1
ATOM 702 N N . LEU A 1 90 ? -3.949 -5.172 -6.583 1.00 86.50 90 LEU A N 1
ATOM 703 C CA . LEU A 1 90 ? -4.592 -5.869 -5.485 1.00 86.50 90 LEU A CA 1
ATOM 704 C C . LEU A 1 90 ? -6.045 -5.405 -5.400 1.00 86.50 90 LEU A C 1
ATOM 706 O O . LEU A 1 90 ? -6.319 -4.221 -5.232 1.00 86.50 90 LEU A O 1
ATOM 710 N N . CYS A 1 91 ? -6.966 -6.349 -5.516 1.00 86.56 91 CYS A N 1
ATOM 711 C CA . CYS A 1 91 ? -8.380 -6.153 -5.244 1.00 86.56 91 CYS A CA 1
ATOM 712 C C . CYS A 1 91 ? -8.679 -6.453 -3.775 1.00 86.56 91 CYS A C 1
ATOM 714 O O . CYS A 1 91 ? -7.969 -7.224 -3.123 1.00 86.56 91 CYS A O 1
ATOM 716 N N . ARG A 1 92 ? -9.768 -5.878 -3.262 1.00 86.62 92 ARG A N 1
ATOM 717 C CA . ARG A 1 92 ? -10.253 -6.162 -1.908 1.00 86.62 92 ARG A CA 1
ATOM 718 C C . ARG A 1 92 ? -10.582 -7.657 -1.766 1.00 86.62 92 ARG A C 1
ATOM 720 O O . ARG A 1 92 ? -11.114 -8.266 -2.696 1.00 86.62 92 ARG A O 1
ATOM 727 N N . GLY A 1 93 ? -10.211 -8.272 -0.642 1.00 83.94 93 GLY A N 1
ATOM 728 C CA . GLY A 1 93 ? -10.204 -9.740 -0.494 1.00 83.94 93 GLY A CA 1
ATOM 729 C C . GLY A 1 93 ? -11.580 -10.429 -0.537 1.00 83.94 93 GLY A C 1
ATOM 730 O O . GLY A 1 93 ? -11.658 -11.650 -0.734 1.00 83.94 93 GLY A O 1
ATOM 731 N N . ASP A 1 94 ? -12.649 -9.651 -0.377 1.00 83.81 94 ASP A N 1
ATOM 732 C CA . ASP A 1 94 ? -14.069 -10.023 -0.426 1.00 83.81 94 ASP A CA 1
ATOM 733 C C . ASP A 1 94 ? -14.714 -9.836 -1.815 1.00 83.81 94 ASP A C 1
ATOM 735 O O . ASP A 1 94 ? -15.882 -10.175 -2.001 1.00 83.81 94 ASP A O 1
ATOM 739 N N . GLN A 1 95 ? -13.973 -9.326 -2.801 1.00 80.69 95 GLN A N 1
ATOM 740 C CA . GLN A 1 95 ? -14.507 -9.007 -4.125 1.00 80.69 95 GLN A CA 1
ATOM 741 C C . GLN A 1 95 ? -14.666 -10.229 -5.027 1.00 80.69 95 GLN A C 1
ATOM 743 O O . GLN A 1 95 ? -13.880 -11.181 -4.999 1.00 80.69 95 GLN A O 1
ATOM 748 N N . THR A 1 96 ? -15.663 -10.163 -5.912 1.00 83.31 96 THR A N 1
ATOM 749 C CA . THR A 1 96 ? -15.794 -11.139 -7.000 1.00 83.31 96 THR A CA 1
ATOM 750 C C . THR A 1 96 ? -14.732 -10.892 -8.072 1.00 83.31 96 THR A C 1
ATOM 752 O O . THR A 1 96 ? -14.256 -9.771 -8.262 1.00 83.31 96 THR A O 1
ATOM 755 N N . THR A 1 97 ? -14.387 -11.927 -8.840 1.00 83.81 97 THR A N 1
ATOM 756 C CA . THR A 1 97 ? -13.447 -11.798 -9.965 1.00 83.81 97 THR A CA 1
ATOM 757 C C . THR A 1 97 ? -13.906 -10.764 -10.995 1.00 83.81 97 THR A C 1
ATOM 759 O O . THR A 1 97 ? -13.077 -10.024 -11.515 1.00 83.81 97 THR A O 1
ATOM 762 N N . ASN A 1 98 ? -15.214 -10.674 -11.255 1.00 83.56 98 ASN A N 1
ATOM 763 C CA . ASN A 1 98 ? -15.770 -9.714 -12.206 1.00 83.56 98 ASN A CA 1
ATOM 764 C C . ASN A 1 98 ? -15.659 -8.272 -11.689 1.00 83.56 98 ASN A C 1
ATOM 766 O O . ASN A 1 98 ? -15.172 -7.399 -12.405 1.00 83.56 98 ASN A O 1
ATOM 770 N N . SER A 1 99 ? -16.030 -8.033 -10.425 1.00 83.56 99 SER A N 1
ATOM 771 C CA . SER A 1 99 ? -15.870 -6.719 -9.783 1.00 83.56 99 SER A CA 1
ATOM 772 C C . SER A 1 99 ? -14.403 -6.284 -9.768 1.00 83.56 99 SER A C 1
ATOM 774 O O . SER A 1 99 ? -14.080 -5.158 -10.140 1.00 83.56 99 SER A O 1
ATOM 776 N N . CYS A 1 100 ? -13.497 -7.207 -9.431 1.00 85.88 100 CYS A N 1
ATOM 777 C CA . CYS A 1 100 ? -12.058 -6.969 -9.457 1.00 85.88 100 CYS A CA 1
ATOM 778 C C . CYS A 1 100 ? -11.557 -6.610 -10.866 1.00 85.88 100 CYS A C 1
ATOM 780 O O . CYS A 1 100 ? -10.877 -5.602 -11.042 1.00 85.88 100 CYS A O 1
ATOM 782 N N . GLN A 1 101 ? -11.938 -7.377 -11.891 1.00 88.44 101 GLN A N 1
ATOM 783 C CA . GLN A 1 101 ? -11.559 -7.102 -13.280 1.00 88.44 101 GLN A CA 1
ATOM 784 C C . GLN A 1 101 ? -12.052 -5.729 -13.760 1.00 88.44 101 GLN A C 1
ATOM 786 O O . GLN A 1 101 ? -11.307 -5.002 -14.427 1.00 88.44 101 GLN A O 1
ATOM 791 N N . ASN A 1 102 ? -13.282 -5.353 -13.404 1.00 85.44 102 ASN A N 1
ATOM 792 C CA . ASN A 1 102 ? -13.840 -4.042 -13.730 1.00 85.44 102 ASN A CA 1
ATOM 793 C C . ASN A 1 102 ? -13.072 -2.920 -13.023 1.00 85.44 102 ASN A C 1
ATOM 795 O O . ASN A 1 102 ? -12.697 -1.943 -13.672 1.00 85.44 102 ASN A O 1
ATOM 799 N N . CYS A 1 103 ? -12.752 -3.098 -11.739 1.00 87.00 103 CYS A N 1
ATOM 800 C CA . CYS A 1 103 ? -11.957 -2.143 -10.970 1.00 87.00 103 CYS A CA 1
ATOM 801 C C . CYS A 1 103 ? -10.558 -1.944 -11.572 1.00 87.00 103 CYS A C 1
ATOM 803 O O . CYS A 1 103 ? -10.150 -0.812 -11.828 1.00 87.00 103 CYS A O 1
ATOM 805 N N . VAL A 1 104 ? -9.855 -3.029 -11.914 1.00 89.31 104 VAL A N 1
ATOM 806 C CA . VAL A 1 104 ? -8.530 -2.953 -12.556 1.00 89.31 104 VAL A CA 1
ATOM 807 C C . VAL A 1 104 ? -8.621 -2.295 -13.938 1.00 89.31 104 VAL A C 1
ATOM 809 O O . VAL A 1 104 ? -7.775 -1.475 -14.291 1.00 89.31 104 VAL A O 1
ATOM 812 N N . THR A 1 105 ? -9.670 -2.587 -14.715 1.00 89.44 105 THR A N 1
ATOM 813 C CA . THR A 1 105 ? -9.913 -1.926 -16.011 1.00 89.44 105 THR A CA 1
ATOM 814 C C . THR A 1 105 ? -10.096 -0.420 -15.839 1.00 89.44 105 THR A C 1
ATOM 816 O O . THR A 1 105 ? -9.493 0.372 -16.569 1.00 89.44 105 THR A O 1
ATOM 819 N N . PHE A 1 106 ? -10.916 -0.019 -14.868 1.00 87.12 106 PHE A N 1
ATOM 820 C CA . PHE A 1 106 ? -11.174 1.381 -14.562 1.00 87.12 106 PHE A CA 1
ATOM 821 C C . PHE A 1 106 ? -9.903 2.095 -14.094 1.00 87.12 106 PHE A C 1
ATOM 823 O O . PHE A 1 106 ? -9.567 3.158 -14.626 1.00 87.12 106 PHE A O 1
ATOM 830 N N . ALA A 1 107 ? -9.158 1.486 -13.169 1.00 87.75 107 ALA A N 1
ATOM 831 C CA . ALA A 1 107 ? -7.904 2.013 -12.650 1.00 87.75 107 ALA A CA 1
ATOM 832 C C . ALA A 1 107 ? -6.869 2.219 -13.764 1.00 87.75 107 ALA A C 1
ATOM 834 O O . ALA A 1 107 ? -6.320 3.313 -13.894 1.00 87.75 107 ALA A O 1
ATOM 835 N N . ASN A 1 108 ? -6.677 1.224 -14.634 1.00 90.88 108 ASN A N 1
ATOM 836 C CA . ASN A 1 108 ? -5.696 1.279 -15.720 1.00 90.88 108 ASN A CA 1
ATOM 837 C C . ASN A 1 108 ? -6.020 2.338 -16.781 1.00 90.88 108 ASN A C 1
ATOM 839 O O . ASN A 1 108 ? -5.110 2.946 -17.339 1.00 90.88 108 ASN A O 1
ATOM 843 N N . ARG A 1 109 ? -7.304 2.609 -17.046 1.00 88.75 109 ARG A N 1
ATOM 844 C CA . ARG A 1 109 ? -7.713 3.712 -17.939 1.00 88.75 109 ARG A CA 1
ATOM 845 C C . ARG A 1 109 ? -7.438 5.089 -17.339 1.00 88.75 109 ARG A C 1
ATOM 847 O O . ARG A 1 109 ? -7.254 6.062 -18.067 1.00 88.75 109 ARG A O 1
ATOM 854 N N . ASN A 1 110 ? -7.465 5.178 -16.016 1.00 87.69 110 ASN A N 1
ATOM 855 C CA . ASN A 1 110 ? -7.422 6.432 -15.281 1.00 87.69 110 ASN A CA 1
ATOM 856 C C . ASN A 1 110 ? -6.032 6.777 -14.732 1.00 87.69 110 ASN A C 1
ATOM 858 O O . ASN A 1 110 ? -5.774 7.950 -14.455 1.00 87.69 110 ASN A O 1
ATOM 862 N N . VAL A 1 111 ? -5.142 5.792 -14.587 1.00 88.19 111 VAL A N 1
ATOM 863 C CA . VAL A 1 111 ? -3.798 5.990 -14.028 1.00 88.19 111 VAL A CA 1
ATOM 864 C C . VAL A 1 111 ? -2.952 6.920 -14.898 1.00 88.19 111 VAL A C 1
ATOM 866 O O . VAL A 1 111 ? -2.320 7.827 -14.372 1.00 88.19 111 VAL A O 1
ATOM 869 N N . THR A 1 112 ? -3.037 6.806 -16.226 1.00 89.62 112 THR A N 1
ATOM 870 C CA . THR A 1 112 ? -2.308 7.675 -17.171 1.00 89.62 112 THR A CA 1
ATOM 871 C C . THR A 1 112 ? -2.878 9.091 -17.248 1.00 89.62 112 THR A C 1
ATOM 873 O O . THR A 1 112 ? -2.195 10.013 -17.682 1.00 89.62 112 THR A O 1
ATOM 876 N N . ARG A 1 113 ? -4.127 9.298 -16.813 1.00 91.06 113 ARG A N 1
ATOM 877 C CA . ARG A 1 113 ? -4.715 10.640 -16.681 1.00 91.06 113 ARG A CA 1
ATOM 878 C C . ARG A 1 113 ? -4.264 11.325 -15.395 1.00 91.06 113 ARG A C 1
ATOM 880 O O . ARG A 1 113 ? -4.092 12.536 -15.390 1.00 91.06 113 ARG A O 1
ATOM 887 N N . ARG A 1 114 ? -4.090 10.548 -14.322 1.00 89.38 114 ARG A N 1
ATOM 888 C CA . ARG A 1 114 ? -3.682 11.035 -12.995 1.00 89.38 114 ARG A CA 1
ATOM 889 C C . ARG A 1 114 ? -2.174 11.253 -12.896 1.00 89.38 114 ARG A C 1
ATOM 891 O O . ARG A 1 114 ? -1.755 12.292 -12.409 1.00 89.38 114 ARG A O 1
ATOM 898 N N . CYS A 1 115 ? -1.378 10.333 -13.439 1.00 87.00 115 CYS A N 1
ATOM 899 C CA . CYS A 1 115 ? 0.081 10.418 -13.493 1.00 87.00 115 CYS A CA 1
ATOM 900 C C . CYS A 1 115 ? 0.570 10.324 -14.953 1.00 87.00 115 CYS A C 1
ATOM 902 O O . CYS A 1 115 ? 0.961 9.247 -15.403 1.00 87.00 115 CYS A O 1
ATOM 904 N N . PRO A 1 116 ? 0.555 11.429 -15.728 1.00 92.00 116 PRO A N 1
ATOM 905 C CA . PRO A 1 116 ? 0.755 11.367 -17.180 1.00 92.00 116 PRO A CA 1
ATOM 906 C C . PRO A 1 116 ? 2.142 10.932 -17.653 1.00 92.00 116 PRO A C 1
ATOM 908 O O . PRO A 1 116 ? 2.261 10.396 -18.750 1.00 92.00 116 PRO A O 1
ATOM 911 N N . VAL A 1 117 ? 3.192 11.208 -16.877 1.00 87.75 117 VAL A N 1
ATOM 912 C CA . VAL A 1 117 ? 4.592 10.936 -17.266 1.00 87.75 117 VAL A CA 1
ATOM 913 C C . VAL A 1 117 ? 5.419 10.303 -16.148 1.00 87.75 117 VAL A C 1
ATOM 915 O O . VAL A 1 117 ? 6.632 10.166 -16.286 1.00 87.75 117 VAL A O 1
ATOM 918 N N . SER A 1 118 ? 4.783 9.916 -15.042 1.00 82.75 118 SER A N 1
ATOM 919 C CA . SER A 1 118 ? 5.493 9.388 -13.878 1.00 82.75 118 SER A CA 1
ATOM 920 C C . SER A 1 118 ? 5.831 7.907 -14.058 1.00 82.75 118 SER A C 1
ATOM 922 O O . SER A 1 118 ? 5.004 7.120 -14.517 1.00 82.75 118 SER A O 1
ATOM 924 N N . LYS A 1 119 ? 7.060 7.518 -13.709 1.00 73.75 119 LYS A N 1
ATOM 925 C CA . LYS A 1 119 ? 7.532 6.121 -13.739 1.00 73.75 119 LYS A CA 1
ATOM 926 C C . LYS A 1 119 ? 7.131 5.326 -12.504 1.00 73.75 119 LYS A C 1
ATOM 928 O O . LYS A 1 119 ? 7.171 4.098 -12.546 1.00 73.75 119 LYS A O 1
ATOM 933 N N . ASP A 1 120 ? 6.785 6.013 -11.424 1.00 72.94 120 ASP A N 1
ATOM 934 C CA . ASP A 1 120 ? 6.371 5.400 -10.171 1.00 72.94 120 ASP A CA 1
ATOM 935 C C . ASP A 1 120 ? 5.015 5.969 -9.771 1.00 72.94 120 ASP A C 1
ATOM 937 O O . ASP A 1 120 ? 4.821 7.184 -9.690 1.00 72.94 120 ASP A O 1
ATOM 941 N N . THR A 1 121 ? 4.031 5.086 -9.655 1.00 75.00 121 THR A N 1
ATOM 942 C CA . THR A 1 121 ? 2.636 5.476 -9.490 1.00 75.00 121 THR A CA 1
ATOM 943 C C . THR A 1 121 ? 1.874 4.420 -8.718 1.00 75.00 121 THR A C 1
ATOM 945 O O . THR A 1 121 ? 1.931 3.234 -9.048 1.00 75.00 121 THR A O 1
ATOM 948 N N . ILE A 1 122 ? 1.090 4.878 -7.747 1.00 81.25 122 ILE A N 1
ATOM 949 C CA . ILE A 1 122 ? 0.101 4.063 -7.047 1.00 81.25 122 ILE A CA 1
ATOM 950 C C . ILE A 1 122 ? -1.240 4.786 -7.121 1.00 81.25 122 ILE A C 1
ATOM 952 O O . ILE A 1 122 ? -1.299 6.008 -7.000 1.00 81.25 122 ILE A O 1
ATOM 956 N N . VAL A 1 123 ? -2.320 4.042 -7.345 1.00 82.06 123 VAL A N 1
ATOM 957 C CA . VAL A 1 123 ? -3.685 4.571 -7.339 1.00 82.06 123 VAL A CA 1
ATOM 958 C C . VAL A 1 123 ? -4.588 3.638 -6.543 1.00 82.06 123 VAL A C 1
ATOM 960 O O . VAL A 1 123 ? -4.549 2.423 -6.726 1.00 82.06 123 VAL A O 1
ATOM 963 N N . TRP A 1 124 ? -5.408 4.219 -5.674 1.00 82.44 124 TRP A N 1
ATOM 964 C CA . TRP A 1 124 ? -6.367 3.514 -4.835 1.00 82.44 124 TRP A CA 1
ATOM 965 C C . TRP A 1 124 ? -7.793 3.882 -5.245 1.00 82.44 124 TRP A C 1
ATOM 967 O O . TRP A 1 124 ? -8.123 5.056 -5.441 1.00 82.44 124 TRP A O 1
ATOM 977 N N . TYR A 1 125 ? -8.634 2.856 -5.337 1.00 80.88 125 TYR A N 1
ATOM 978 C CA . TYR A 1 125 ? -10.076 2.954 -5.543 1.00 80.88 125 TYR A CA 1
ATOM 979 C C . TYR A 1 125 ? -10.785 2.121 -4.480 1.00 80.88 125 TYR A C 1
ATOM 981 O O . TYR A 1 125 ? -10.227 1.137 -3.992 1.00 80.88 125 TYR A O 1
ATOM 989 N N . ASP A 1 126 ? -12.008 2.501 -4.138 1.00 74.12 126 ASP A N 1
ATOM 990 C CA . ASP A 1 126 ? -12.866 1.752 -3.226 1.00 74.12 126 ASP A CA 1
ATOM 991 C C . ASP A 1 126 ? -14.342 1.963 -3.579 1.00 74.12 126 ASP A C 1
ATOM 993 O O . ASP A 1 126 ? -14.675 2.721 -4.480 1.00 74.12 126 ASP A O 1
ATOM 997 N N . GLU A 1 127 ? -15.235 1.279 -2.878 1.00 60.97 127 GLU A N 1
ATOM 998 C CA . GLU A 1 127 ? -16.687 1.375 -3.056 1.00 60.97 127 GLU A CA 1
ATOM 999 C C . GLU A 1 127 ? -17.341 2.363 -2.078 1.00 60.97 127 GLU A C 1
ATOM 1001 O O . GLU A 1 127 ? -18.526 2.656 -2.209 1.00 60.97 127 GLU A O 1
ATOM 1006 N N . THR A 1 128 ? -16.603 2.873 -1.084 1.00 61.19 128 THR A N 1
ATOM 1007 C CA . THR A 1 128 ? -17.155 3.763 -0.050 1.00 61.19 128 THR A CA 1
ATOM 1008 C C . THR A 1 128 ? -16.638 5.189 -0.171 1.00 61.19 128 THR A C 1
ATOM 1010 O O . THR A 1 128 ? -15.432 5.420 -0.266 1.00 61.19 128 THR A O 1
ATOM 1013 N N . GLU A 1 129 ? -17.554 6.147 -0.078 1.00 50.34 129 GLU A N 1
ATOM 1014 C CA . GLU A 1 129 ? -17.269 7.578 -0.015 1.00 50.34 129 GLU A CA 1
ATOM 1015 C C . GLU A 1 129 ? -16.817 7.962 1.408 1.00 50.34 129 GLU A C 1
ATOM 1017 O O . GLU A 1 129 ? -17.639 8.166 2.299 1.00 50.34 129 GLU A O 1
ATOM 1022 N N . ILE A 1 130 ? -15.505 8.052 1.652 1.00 58.94 130 ILE A N 1
ATOM 1023 C CA . ILE A 1 130 ? -14.969 8.859 2.762 1.00 58.94 130 ILE A CA 1
ATOM 1024 C C . ILE A 1 130 ? -14.577 10.207 2.141 1.00 58.94 130 ILE A C 1
ATOM 1026 O O . ILE A 1 130 ? -13.567 10.253 1.435 1.00 58.94 130 ILE A O 1
ATOM 1030 N N . PRO A 1 131 ? -15.380 11.275 2.312 1.00 50.16 131 PRO A N 1
ATOM 1031 C CA . PRO A 1 131 ? -15.098 12.560 1.692 1.00 50.16 131 PRO A CA 1
ATOM 1032 C C . PRO A 1 131 ? -13.933 13.284 2.380 1.00 50.16 131 PRO A C 1
ATOM 1034 O O . PRO A 1 131 ? -13.913 13.433 3.599 1.00 50.16 131 PRO A O 1
ATOM 1037 N N . ASP A 1 132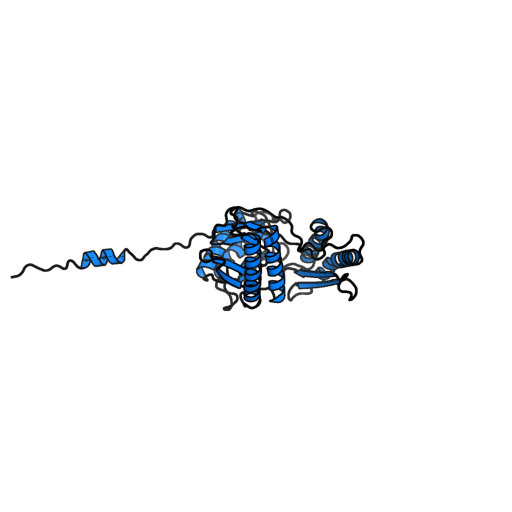 ? -13.026 13.738 1.517 1.00 50.31 132 ASP A N 1
ATOM 1038 C CA . ASP A 1 132 ? -11.861 14.618 1.652 1.00 50.31 132 ASP A CA 1
ATOM 1039 C C . ASP A 1 132 ? -10.746 14.327 2.692 1.00 50.31 132 ASP A C 1
ATOM 1041 O O . ASP A 1 132 ? -10.988 14.036 3.863 1.00 50.31 132 ASP A O 1
ATOM 1045 N N . PRO A 1 133 ? -9.468 14.432 2.264 1.00 53.62 133 PRO A N 1
ATOM 1046 C CA . PRO A 1 133 ? -8.284 14.127 3.063 1.00 53.62 133 PRO A CA 1
ATOM 1047 C C . PRO A 1 133 ? -7.968 15.190 4.112 1.00 53.62 133 PRO A C 1
ATOM 1049 O O . PRO A 1 133 ? -8.096 16.391 3.879 1.00 53.62 133 PRO A O 1
ATOM 1052 N N . THR A 1 134 ? -7.366 14.746 5.215 1.00 49.22 134 THR A N 1
ATOM 1053 C CA . THR A 1 134 ? -6.412 15.588 5.943 1.00 49.22 134 THR A CA 1
ATOM 1054 C C . THR A 1 134 ? -5.045 14.940 5.800 1.00 49.22 134 THR A C 1
ATOM 1056 O O . THR A 1 134 ? -4.783 13.881 6.365 1.00 49.22 134 THR A O 1
ATOM 1059 N N . TYR A 1 135 ? -4.208 15.544 4.960 1.00 53.16 135 TYR A N 1
ATOM 1060 C CA . TYR A 1 135 ? -2.915 15.001 4.568 1.00 53.16 135 TYR A CA 1
ATOM 1061 C C . TYR A 1 135 ? -1.933 14.972 5.745 1.00 53.16 135 TYR A C 1
ATOM 1063 O O . TYR A 1 135 ? -1.689 15.990 6.389 1.00 53.16 135 TYR A O 1
ATOM 1071 N N . LEU A 1 136 ? -1.307 13.817 5.953 1.00 46.84 136 LEU A N 1
ATOM 1072 C CA . LEU A 1 136 ? -0.002 13.709 6.596 1.00 46.84 136 LEU A CA 1
ATOM 1073 C C . LEU A 1 136 ? 0.950 13.155 5.540 1.00 46.84 136 LEU A C 1
ATOM 1075 O O . LEU A 1 136 ? 0.894 11.975 5.214 1.00 46.84 136 LEU A O 1
ATOM 1079 N N . THR A 1 137 ? 1.768 14.025 4.956 1.00 46.50 137 THR A N 1
ATOM 1080 C CA . THR A 1 137 ? 2.887 13.620 4.105 1.00 46.50 137 THR A CA 1
ATOM 1081 C C . THR A 1 137 ? 4.129 13.512 4.981 1.00 46.50 137 THR A C 1
ATOM 1083 O O . THR A 1 137 ? 4.491 14.482 5.644 1.00 46.50 137 THR A O 1
ATOM 1086 N N . ASP A 1 138 ? 4.734 12.324 4.953 1.00 48.84 138 ASP A N 1
ATOM 1087 C CA . ASP A 1 138 ? 5.895 11.843 5.713 1.00 48.84 138 ASP A CA 1
ATOM 1088 C C . ASP A 1 138 ? 5.596 11.418 7.159 1.00 48.84 138 ASP A C 1
ATOM 1090 O O . ASP A 1 138 ? 5.355 12.244 8.041 1.00 48.84 138 ASP A O 1
ATOM 1094 N N . PHE A 1 139 ? 5.649 10.101 7.426 1.00 53.09 139 PHE A N 1
ATOM 1095 C CA . PHE A 1 139 ? 5.490 9.574 8.782 1.00 53.09 139 PHE A CA 1
ATOM 1096 C C . PHE A 1 139 ? 6.610 8.650 9.252 1.00 53.09 139 PHE A C 1
ATOM 1098 O O . PHE A 1 139 ? 7.105 7.779 8.545 1.00 53.09 139 PHE A O 1
ATOM 1105 N N . CYS A 1 140 ? 6.942 8.829 10.527 1.00 53.94 140 CYS A N 1
ATOM 1106 C CA . CYS A 1 140 ? 7.958 8.120 11.279 1.00 53.94 140 CYS A CA 1
ATOM 1107 C C . CYS A 1 140 ? 7.271 7.403 12.434 1.00 53.94 140 CYS A C 1
ATOM 1109 O O . CYS A 1 140 ? 6.814 8.064 13.367 1.00 53.94 140 CYS A O 1
ATOM 1111 N N . LEU A 1 141 ? 7.207 6.069 12.399 1.00 49.50 141 LEU A N 1
ATOM 1112 C CA . LEU A 1 141 ? 6.501 5.304 13.424 1.00 49.50 141 LEU A CA 1
ATOM 1113 C C . LEU A 1 141 ? 6.993 5.675 14.842 1.00 49.50 141 LEU A C 1
ATOM 1115 O O . LEU A 1 141 ? 8.159 5.475 15.191 1.00 49.50 141 LEU A O 1
ATOM 1119 N N . ASN A 1 142 ? 6.048 6.104 15.686 1.00 51.03 142 ASN A N 1
ATOM 1120 C CA . ASN A 1 142 ? 6.120 6.134 17.154 1.00 51.03 142 ASN A CA 1
ATOM 1121 C C . ASN A 1 142 ? 6.831 7.336 17.847 1.00 51.03 142 ASN A C 1
ATOM 1123 O O . ASN A 1 142 ? 7.666 8.061 17.295 1.00 51.03 142 ASN A O 1
ATOM 1127 N N . THR A 1 143 ? 6.468 7.575 19.114 1.00 46.41 143 THR A N 1
ATOM 1128 C CA . THR A 1 143 ? 6.922 8.704 19.958 1.00 46.41 143 THR A CA 1
ATOM 1129 C C . THR A 1 143 ? 8.283 8.479 20.618 1.00 46.41 143 THR A C 1
ATOM 1131 O O . THR A 1 143 ? 8.850 9.424 21.161 1.00 46.41 143 THR A O 1
ATOM 1134 N N . THR A 1 144 ? 8.840 7.267 20.550 1.00 57.56 144 THR A N 1
ATOM 1135 C CA . THR A 1 144 ? 10.137 6.945 21.160 1.00 57.56 144 THR A CA 1
ATOM 1136 C C . THR A 1 144 ? 11.280 7.595 20.394 1.00 57.56 144 THR A C 1
ATOM 1138 O O . THR A 1 144 ? 11.503 7.287 19.216 1.00 57.56 144 THR A O 1
ATOM 1141 N N . THR A 1 145 ? 11.999 8.473 21.084 1.00 67.56 145 THR A N 1
ATOM 1142 C CA . THR A 1 145 ? 13.164 9.175 20.564 1.00 67.56 145 THR A CA 1
ATOM 1143 C C . THR A 1 145 ? 14.462 8.623 21.137 1.00 67.56 145 THR A C 1
ATOM 1145 O O . THR A 1 145 ? 14.479 7.969 22.183 1.00 67.56 145 THR A O 1
ATOM 1148 N N . PHE A 1 146 ? 15.561 8.859 20.428 1.00 74.38 146 PHE A N 1
ATOM 1149 C CA . PHE A 1 146 ? 16.901 8.534 20.888 1.00 74.38 146 PHE A CA 1
ATOM 1150 C C . PHE A 1 146 ? 17.599 9.844 21.208 1.00 74.38 146 PHE A C 1
ATOM 1152 O O . PHE A 1 146 ? 17.386 10.870 20.557 1.00 74.38 146 PHE A O 1
ATOM 1159 N N . THR A 1 147 ? 18.456 9.816 22.220 1.00 82.50 147 THR A N 1
ATOM 1160 C CA . THR A 1 147 ? 19.237 10.992 22.591 1.00 82.50 147 THR A CA 1
ATOM 1161 C C . THR A 1 147 ? 20.248 11.297 21.493 1.00 82.50 147 THR A C 1
ATOM 1163 O O . THR A 1 147 ? 20.910 10.395 20.973 1.00 82.50 147 THR A O 1
ATOM 1166 N N . ARG A 1 148 ? 20.396 12.574 21.139 1.00 84.12 148 ARG A N 1
ATOM 1167 C CA . ARG A 1 148 ? 21.443 13.009 20.209 1.00 84.12 148 ARG A CA 1
ATOM 1168 C C . ARG A 1 148 ? 22.820 12.580 20.737 1.00 84.12 148 ARG A C 1
ATOM 1170 O O . ARG A 1 148 ? 23.065 12.654 21.936 1.00 84.12 148 ARG A O 1
ATOM 1177 N N . ASN A 1 149 ? 23.705 12.148 19.846 1.00 84.75 149 ASN A N 1
ATOM 1178 C CA . ASN A 1 149 ? 25.033 11.604 20.138 1.00 84.75 149 ASN A CA 1
ATOM 1179 C C . ASN A 1 149 ? 25.016 10.329 21.004 1.00 84.75 149 ASN A C 1
ATOM 1181 O O . ASN A 1 149 ? 26.026 9.985 21.613 1.00 84.75 149 ASN A O 1
ATOM 1185 N N . SER A 1 150 ? 23.884 9.618 21.066 1.00 86.44 150 SER A N 1
ATOM 1186 C CA . SER A 1 150 ? 23.815 8.300 21.705 1.00 86.44 150 SER A CA 1
ATOM 1187 C C . SER A 1 150 ? 24.517 7.224 20.875 1.00 86.44 150 SER A C 1
ATOM 1189 O O . SER A 1 150 ? 24.663 7.342 19.655 1.00 86.44 150 SER A O 1
ATOM 1191 N N . THR A 1 151 ? 24.873 6.119 21.531 1.00 85.81 151 THR A N 1
ATOM 1192 C CA . THR A 1 151 ? 25.344 4.899 20.862 1.00 85.81 151 THR A CA 1
ATOM 1193 C C . THR A 1 151 ? 24.325 4.403 19.830 1.00 85.81 151 THR A C 1
ATOM 1195 O O . THR A 1 151 ? 24.720 4.022 18.729 1.00 85.81 151 THR A O 1
ATOM 1198 N N . PHE A 1 152 ? 23.020 4.508 20.116 1.00 83.69 152 PHE A N 1
ATOM 1199 C CA . PHE A 1 152 ? 21.960 4.237 19.140 1.00 83.69 152 PHE A CA 1
ATOM 1200 C C . PHE A 1 152 ? 22.082 5.103 17.874 1.00 83.69 152 PHE A C 1
ATOM 1202 O O . PHE A 1 152 ? 22.002 4.569 16.771 1.00 83.69 152 PHE A O 1
ATOM 1209 N N . GLN A 1 153 ? 22.322 6.418 17.994 1.00 86.19 153 GLN A N 1
ATOM 1210 C CA . GLN A 1 153 ? 22.489 7.294 16.823 1.00 86.19 153 GLN A CA 1
ATOM 1211 C C . GLN A 1 153 ? 23.709 6.906 15.978 1.00 86.19 153 GLN A C 1
ATOM 1213 O O . GLN A 1 153 ? 23.623 6.867 14.750 1.00 86.19 153 GLN A O 1
ATOM 1218 N N . SER A 1 154 ? 24.835 6.595 16.621 1.00 87.50 154 SER A N 1
ATOM 1219 C CA . SER A 1 154 ? 26.031 6.111 15.924 1.00 87.50 154 SER A CA 1
ATOM 1220 C C . SER A 1 154 ? 25.749 4.796 15.193 1.00 87.50 154 SER A C 1
ATOM 1222 O O . SER A 1 154 ? 26.073 4.666 14.012 1.00 87.50 154 SER A O 1
ATOM 1224 N N . ASN A 1 155 ? 25.060 3.856 15.846 1.00 86.62 155 ASN A N 1
ATOM 1225 C CA . ASN A 1 155 ? 24.656 2.589 15.236 1.00 86.62 155 ASN A CA 1
ATOM 1226 C C . ASN A 1 155 ? 23.656 2.792 14.086 1.00 86.62 155 ASN A C 1
ATOM 1228 O O . ASN A 1 155 ? 23.738 2.084 13.085 1.00 86.62 155 ASN A O 1
ATOM 1232 N N . LEU A 1 156 ? 22.758 3.778 14.180 1.00 83.31 156 LEU A N 1
ATOM 1233 C CA . LEU A 1 156 ? 21.811 4.123 13.117 1.00 83.31 156 LEU A CA 1
ATOM 1234 C C . LEU A 1 156 ? 22.538 4.681 11.889 1.00 83.31 156 LEU A C 1
ATOM 1236 O O . LEU A 1 156 ? 22.270 4.242 10.775 1.00 83.31 156 LEU A O 1
ATOM 1240 N N . ASN A 1 157 ? 23.503 5.581 12.076 1.00 86.62 157 ASN A N 1
ATOM 1241 C CA . ASN A 1 157 ? 24.317 6.112 10.978 1.00 86.62 157 ASN A CA 1
ATOM 1242 C C . ASN A 1 157 ? 25.138 5.005 10.286 1.00 86.62 157 ASN A C 1
ATOM 1244 O O . ASN A 1 157 ? 25.238 4.966 9.055 1.00 86.62 157 ASN A O 1
ATOM 1248 N N . LEU A 1 158 ? 25.684 4.065 11.065 1.00 86.75 158 LEU A N 1
ATOM 1249 C CA . LEU A 1 158 ? 26.376 2.886 10.534 1.00 86.75 158 LEU A CA 1
ATOM 1250 C C . LEU A 1 158 ? 25.420 1.975 9.755 1.00 86.75 158 LEU A C 1
ATOM 1252 O O . LEU A 1 158 ? 25.734 1.556 8.643 1.00 86.75 158 LEU A O 1
ATOM 1256 N N . PHE A 1 159 ? 24.229 1.721 10.296 1.00 87.12 159 PHE A N 1
ATOM 1257 C CA . PHE A 1 159 ? 23.195 0.944 9.621 1.00 87.12 159 PHE A CA 1
ATOM 1258 C C . PHE A 1 159 ? 22.818 1.578 8.275 1.00 87.12 159 PHE A C 1
ATOM 1260 O O . PHE A 1 159 ? 22.940 0.919 7.242 1.00 87.12 159 PHE A O 1
ATOM 1267 N N . LEU A 1 160 ? 22.453 2.863 8.262 1.00 86.19 160 LEU A N 1
ATOM 1268 C CA . LEU A 1 160 ? 22.013 3.582 7.061 1.00 86.19 160 LEU A CA 1
ATOM 1269 C C . LEU A 1 160 ? 23.095 3.658 5.977 1.00 86.19 160 LEU A C 1
ATOM 1271 O O . LEU A 1 160 ? 22.787 3.493 4.799 1.00 86.19 160 LEU A O 1
ATOM 1275 N N . SER A 1 161 ? 24.364 3.836 6.356 1.00 87.31 161 SER A N 1
ATOM 1276 C CA . SER A 1 161 ? 25.476 3.845 5.393 1.00 87.31 161 SER A CA 1
ATOM 1277 C C . SER A 1 161 ? 25.770 2.466 4.783 1.00 87.31 161 SER A C 1
ATOM 1279 O O . SER A 1 161 ? 26.324 2.389 3.687 1.00 87.31 161 SER A O 1
ATOM 1281 N N . SER A 1 162 ? 25.349 1.379 5.439 1.00 86.00 162 SER A N 1
ATOM 1282 C CA . SER A 1 162 ? 25.525 0.004 4.947 1.00 86.00 162 SER A CA 1
ATOM 1283 C C . SER A 1 162 ? 24.412 -0.487 4.008 1.00 86.00 162 SER A C 1
ATOM 1285 O O . SER A 1 162 ? 24.615 -1.441 3.258 1.00 86.00 162 SER A O 1
ATOM 1287 N N . LEU A 1 163 ? 23.230 0.143 4.008 1.00 84.19 163 LEU A N 1
ATOM 1288 C CA . LEU A 1 163 ? 22.089 -0.342 3.215 1.00 84.19 163 LEU A CA 1
ATOM 1289 C C . LEU A 1 163 ? 22.337 -0.338 1.698 1.00 84.19 163 LEU A C 1
ATOM 1291 O O . LEU A 1 163 ? 22.022 -1.344 1.058 1.00 84.19 163 LEU A O 1
ATOM 1295 N N . PRO A 1 164 ? 22.942 0.710 1.103 1.00 84.94 164 PRO A N 1
ATOM 1296 C CA . PRO A 1 164 ? 23.202 0.738 -0.335 1.00 84.94 164 PRO A CA 1
ATOM 1297 C C . PRO A 1 164 ? 24.092 -0.411 -0.818 1.00 84.94 164 PRO A C 1
ATOM 1299 O O . PRO A 1 164 ? 23.854 -0.983 -1.879 1.00 84.94 164 PRO A O 1
ATOM 1302 N N . THR A 1 165 ? 25.106 -0.788 -0.037 1.00 80.69 165 THR A N 1
ATOM 1303 C CA . THR A 1 165 ? 26.016 -1.886 -0.398 1.00 80.69 165 THR A CA 1
ATOM 1304 C C . THR A 1 165 ? 25.394 -3.257 -0.164 1.00 80.69 165 THR A C 1
ATOM 1306 O O . THR A 1 165 ? 25.786 -4.222 -0.812 1.00 80.69 165 THR A O 1
ATOM 1309 N N . ASN A 1 166 ? 24.398 -3.366 0.717 1.00 76.31 166 ASN A N 1
ATOM 1310 C CA . ASN A 1 166 ? 23.588 -4.577 0.825 1.00 76.31 166 ASN A CA 1
ATOM 1311 C C . ASN A 1 166 ? 22.659 -4.729 -0.388 1.00 76.31 166 ASN A C 1
ATOM 1313 O O . ASN A 1 166 ? 22.516 -5.838 -0.895 1.00 76.31 166 ASN A O 1
ATOM 1317 N N . ALA A 1 167 ? 22.113 -3.625 -0.910 1.00 72.88 167 ALA A N 1
ATOM 1318 C CA . ALA A 1 167 ? 21.247 -3.625 -2.091 1.00 72.88 167 ALA A CA 1
ATOM 1319 C C . ALA A 1 167 ? 21.971 -4.079 -3.374 1.00 72.88 167 ALA A C 1
ATOM 1321 O O . ALA A 1 167 ? 21.349 -4.647 -4.274 1.00 72.88 167 ALA A O 1
ATOM 1322 N N . SER A 1 168 ? 23.292 -3.880 -3.450 1.00 67.56 168 SER A N 1
ATOM 1323 C CA . SER A 1 168 ? 24.097 -4.259 -4.615 1.00 67.56 168 SER A CA 1
ATOM 1324 C C . SER A 1 168 ? 24.497 -5.741 -4.664 1.00 67.56 168 SER A C 1
ATOM 1326 O O . SER A 1 168 ? 24.900 -6.222 -5.721 1.00 67.56 168 SER A O 1
ATOM 1328 N N . ARG A 1 169 ? 24.331 -6.501 -3.568 1.00 65.06 169 ARG A N 1
ATOM 1329 C CA . ARG A 1 169 ? 24.693 -7.937 -3.470 1.00 65.06 169 ARG A CA 1
ATOM 1330 C C . ARG A 1 169 ? 23.727 -8.891 -4.188 1.00 65.06 169 ARG A C 1
ATOM 1332 O O . ARG A 1 169 ? 23.886 -10.106 -4.100 1.00 65.06 169 ARG A O 1
ATOM 1339 N N . SER A 1 170 ? 22.729 -8.356 -4.886 1.00 54.78 170 SER A N 1
ATOM 1340 C CA . SER A 1 170 ? 21.720 -9.097 -5.645 1.00 54.78 170 SER A CA 1
ATOM 1341 C C . SER A 1 170 ? 22.322 -9.865 -6.836 1.00 54.78 170 SER A C 1
ATOM 1343 O O . SER A 1 170 ? 22.215 -9.434 -7.986 1.00 54.78 170 SER A O 1
ATOM 1345 N N . ASN A 1 171 ? 22.886 -11.045 -6.586 1.00 47.81 171 ASN A N 1
ATOM 1346 C CA . ASN A 1 171 ? 23.087 -12.069 -7.610 1.00 47.81 171 ASN A CA 1
ATOM 1347 C C . ASN A 1 171 ? 21.772 -12.845 -7.790 1.00 47.81 171 ASN A C 1
ATOM 1349 O O . ASN A 1 171 ? 21.541 -13.818 -7.088 1.00 47.81 171 ASN A O 1
ATOM 1353 N N . GLY A 1 172 ? 20.902 -12.368 -8.688 1.00 48.31 172 GLY A N 1
ATOM 1354 C CA . GLY A 1 172 ? 19.767 -13.103 -9.272 1.00 48.31 172 GLY A CA 1
ATOM 1355 C C . GLY A 1 172 ? 18.947 -14.038 -8.359 1.00 48.31 172 GLY A C 1
ATOM 1356 O O . GLY A 1 172 ? 19.230 -15.227 -8.312 1.00 48.31 172 GLY A O 1
ATOM 1357 N N . PHE A 1 173 ? 17.841 -13.516 -7.798 1.00 39.72 173 PHE A N 1
ATOM 1358 C CA . PHE A 1 173 ? 16.732 -14.222 -7.104 1.00 39.72 173 PHE A CA 1
ATOM 1359 C C . PHE A 1 173 ? 17.085 -14.893 -5.753 1.00 39.72 173 PHE A C 1
ATOM 1361 O O . PHE A 1 173 ? 18.078 -15.585 -5.624 1.00 39.72 173 PHE A O 1
ATOM 1368 N N . SER A 1 174 ? 16.329 -14.753 -4.656 1.00 42.44 174 SER A N 1
ATOM 1369 C CA . SER A 1 174 ? 14.872 -14.737 -4.481 1.00 42.44 174 SER A CA 1
ATOM 1370 C C . SER A 1 174 ? 14.481 -13.843 -3.287 1.00 42.44 174 SER A C 1
ATOM 1372 O O . SER A 1 174 ? 15.071 -13.944 -2.215 1.00 42.44 174 SER A O 1
ATOM 1374 N N . GLY A 1 175 ? 13.495 -12.957 -3.465 1.00 49.56 175 GLY A N 1
ATOM 1375 C CA . GLY A 1 175 ? 12.816 -12.237 -2.373 1.00 49.56 175 GLY A CA 1
ATOM 1376 C C . GLY A 1 175 ? 13.131 -10.746 -2.226 1.00 49.56 175 GLY A C 1
ATOM 1377 O O . GLY A 1 175 ? 12.290 -10.015 -1.706 1.00 49.56 175 GLY A O 1
ATOM 1378 N N . GLY A 1 176 ? 14.289 -10.268 -2.701 1.00 59.31 176 GLY A N 1
ATOM 1379 C CA . GLY A 1 176 ? 14.641 -8.838 -2.699 1.00 59.31 176 GLY A CA 1
ATOM 1380 C C . GLY A 1 176 ? 14.602 -8.169 -1.319 1.00 59.31 176 GLY A C 1
ATOM 1381 O O 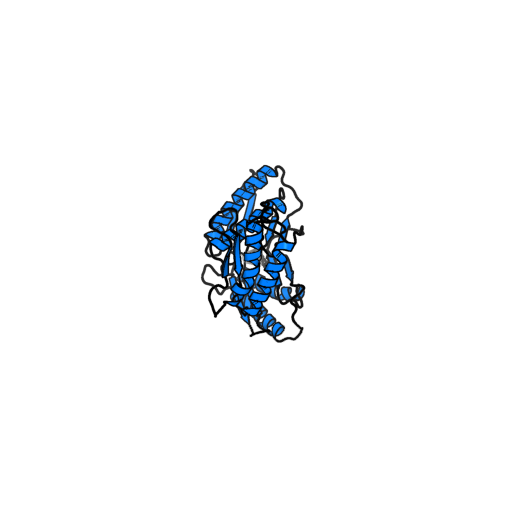. GLY A 1 176 ? 14.628 -6.950 -1.235 1.00 59.31 176 GLY A O 1
ATOM 1382 N N . PHE A 1 177 ? 14.515 -8.944 -0.242 1.00 57.94 177 PHE A N 1
ATOM 1383 C CA . PHE A 1 177 ? 14.349 -8.471 1.120 1.00 57.94 177 PHE A CA 1
ATOM 1384 C C . PHE A 1 177 ? 15.698 -8.492 1.823 1.00 57.94 177 PHE A C 1
ATOM 1386 O O . PHE A 1 177 ? 16.353 -9.531 1.906 1.00 57.94 177 PHE A O 1
ATOM 1393 N N . TYR A 1 178 ? 16.095 -7.344 2.348 1.00 66.94 178 TYR A N 1
ATOM 1394 C CA . TYR A 1 178 ? 17.354 -7.168 3.045 1.00 66.94 178 TYR A CA 1
ATOM 1395 C C . TYR A 1 178 ? 17.039 -6.732 4.457 1.00 66.94 178 TYR A C 1
ATOM 1397 O O . TYR A 1 178 ? 16.441 -5.679 4.663 1.00 66.94 178 TYR A O 1
ATOM 1405 N N . ASN A 1 179 ? 17.458 -7.535 5.427 1.00 68.50 179 ASN A N 1
ATOM 1406 C CA . ASN A 1 179 ? 17.537 -7.103 6.809 1.00 68.50 179 ASN A CA 1
ATOM 1407 C C . ASN A 1 179 ? 19.004 -6.869 7.168 1.00 68.50 179 ASN A C 1
ATOM 1409 O O . ASN A 1 179 ? 19.910 -7.518 6.646 1.00 68.50 179 ASN A O 1
ATOM 1413 N N . ALA A 1 180 ? 19.240 -5.903 8.041 1.00 73.19 180 ALA A N 1
ATOM 1414 C CA . ALA A 1 180 ? 20.552 -5.689 8.620 1.00 73.19 180 ALA A CA 1
ATOM 1415 C C . ALA A 1 180 ? 20.392 -5.276 10.079 1.00 73.19 180 ALA A C 1
ATOM 1417 O O . ALA A 1 180 ? 19.339 -4.804 10.516 1.00 73.19 180 ALA A O 1
ATOM 1418 N N . THR A 1 181 ? 21.445 -5.509 10.851 1.00 78.06 181 THR A N 1
ATOM 1419 C CA . THR A 1 181 ? 21.514 -5.109 12.252 1.00 78.06 181 THR A CA 1
ATOM 1420 C C . THR A 1 181 ? 22.840 -4.409 12.493 1.00 78.06 181 THR A C 1
ATOM 1422 O O . THR A 1 181 ? 23.872 -4.883 12.024 1.00 78.06 181 THR A O 1
ATOM 1425 N N . ALA A 1 182 ? 22.819 -3.301 13.228 1.00 82.12 182 ALA A N 1
ATOM 1426 C CA . ALA A 1 182 ? 24.014 -2.613 13.702 1.00 82.12 182 ALA A CA 1
ATOM 1427 C C . ALA A 1 182 ? 23.963 -2.460 15.230 1.00 82.12 182 ALA A C 1
ATOM 1429 O O . ALA A 1 182 ? 22.915 -2.131 15.791 1.00 82.12 182 ALA A O 1
ATOM 1430 N N . GLY A 1 183 ? 25.097 -2.692 15.896 1.00 72.31 183 GLY A N 1
ATOM 1431 C CA . GLY A 1 183 ? 25.238 -2.610 17.354 1.00 72.31 183 GLY A CA 1
ATOM 1432 C C . GLY A 1 183 ? 25.365 -3.967 18.067 1.00 72.31 183 GLY A C 1
ATOM 1433 O O . GLY A 1 183 ? 25.081 -5.023 17.507 1.00 72.31 183 GLY A O 1
ATOM 1434 N N . GLN A 1 184 ? 25.839 -3.916 19.315 1.00 64.94 184 GLN A N 1
ATOM 1435 C CA . GLN A 1 184 ? 26.060 -5.054 20.227 1.00 64.94 184 GLN A CA 1
ATOM 1436 C C . GLN A 1 184 ? 24.728 -5.601 20.814 1.00 64.94 184 GLN A C 1
ATOM 1438 O O . GLN A 1 184 ? 23.686 -4.974 20.635 1.00 64.94 184 GLN A O 1
ATOM 1443 N N . PRO A 1 185 ? 24.717 -6.747 21.533 1.00 58.12 185 PRO A N 1
ATOM 1444 C CA . PRO A 1 185 ? 23.491 -7.441 21.968 1.00 58.12 185 PRO A CA 1
ATOM 1445 C C . PRO A 1 185 ? 22.574 -6.688 22.951 1.00 58.12 185 PRO A C 1
ATOM 1447 O O . PRO A 1 185 ? 21.479 -7.175 23.233 1.00 58.12 185 PRO A O 1
ATOM 1450 N N . SER A 1 186 ? 22.989 -5.533 23.487 1.00 57.88 186 SER A N 1
ATOM 1451 C CA . SER A 1 186 ? 22.136 -4.716 24.360 1.00 57.88 186 SER A CA 1
ATOM 1452 C C . SER A 1 186 ? 20.914 -4.196 23.594 1.00 57.88 186 SER A C 1
ATOM 1454 O O . SER A 1 186 ? 21.036 -3.595 22.526 1.00 57.88 186 SER A O 1
ATOM 1456 N N . TYR A 1 187 ? 19.719 -4.418 24.144 1.00 60.41 187 TYR A N 1
ATOM 1457 C CA . TYR A 1 187 ? 18.442 -4.180 23.458 1.00 60.41 187 TYR A CA 1
ATOM 1458 C C . TYR A 1 187 ? 18.150 -2.690 23.179 1.00 60.41 187 TYR A C 1
ATOM 1460 O O . TYR A 1 187 ? 17.323 -2.392 22.319 1.00 60.41 187 TYR A O 1
ATOM 1468 N N . SER A 1 188 ? 18.807 -1.760 23.887 1.00 65.31 188 SER A N 1
ATOM 1469 C CA . SER A 1 188 ? 18.572 -0.308 23.791 1.00 65.31 188 SER A CA 1
ATOM 1470 C C . SER A 1 188 ? 19.301 0.381 22.637 1.00 65.31 188 SER A C 1
ATOM 1472 O O . SER A 1 188 ? 18.788 1.357 22.101 1.00 65.31 188 SER A O 1
ATOM 1474 N N . ASP A 1 189 ? 20.479 -0.117 22.250 1.00 73.19 189 ASP A N 1
ATOM 1475 C CA . ASP A 1 189 ? 21.362 0.543 21.272 1.00 73.19 189 ASP A CA 1
ATOM 1476 C C . ASP A 1 189 ? 21.379 -0.155 19.910 1.00 73.19 189 ASP A C 1
ATOM 1478 O O . ASP A 1 189 ? 21.995 0.335 18.960 1.00 73.19 189 ASP A O 1
ATOM 1482 N N . ARG A 1 190 ? 20.723 -1.314 19.809 1.00 78.38 190 ARG A N 1
ATOM 1483 C CA . ARG A 1 190 ? 20.683 -2.121 18.594 1.00 78.38 190 ARG A CA 1
ATOM 1484 C C . ARG A 1 190 ? 19.717 -1.522 17.577 1.00 78.38 190 ARG A C 1
ATOM 1486 O O . ARG A 1 190 ? 18.531 -1.350 17.855 1.00 78.38 190 ARG A O 1
ATOM 1493 N N . VAL A 1 191 ? 20.210 -1.302 16.364 1.00 75.19 191 VAL A N 1
ATOM 1494 C CA . VAL A 1 191 ? 19.405 -0.858 15.225 1.00 75.19 191 VAL A CA 1
ATOM 1495 C C . VAL A 1 191 ? 19.131 -2.055 14.335 1.00 75.19 191 VAL A C 1
ATOM 1497 O O . VAL A 1 191 ? 20.059 -2.673 13.822 1.00 75.19 191 VAL A O 1
ATOM 1500 N N . TYR A 1 192 ? 17.855 -2.382 14.169 1.00 76.81 192 TYR A N 1
ATOM 1501 C CA . TYR A 1 192 ? 17.376 -3.360 13.200 1.00 76.81 192 TYR A CA 1
ATOM 1502 C C . TYR A 1 192 ? 16.538 -2.628 12.166 1.00 76.81 192 TYR A C 1
ATOM 1504 O O . TYR A 1 192 ? 15.676 -1.823 12.525 1.00 76.81 192 TYR A O 1
ATOM 1512 N N . GLY A 1 193 ? 16.737 -2.949 10.898 1.00 70.31 193 GLY A N 1
ATOM 1513 C CA . GLY A 1 193 ? 15.855 -2.463 9.857 1.00 70.31 193 GLY A CA 1
ATOM 1514 C C . GLY A 1 193 ? 15.874 -3.366 8.644 1.00 70.31 193 GLY A C 1
ATOM 1515 O O . GLY A 1 193 ? 16.715 -4.261 8.508 1.00 70.31 193 GLY A O 1
ATOM 1516 N N . LEU A 1 194 ? 14.908 -3.112 7.776 1.00 68.50 194 LEU A N 1
ATOM 1517 C CA . LEU A 1 194 ? 14.697 -3.851 6.552 1.00 68.50 194 LEU A CA 1
ATOM 1518 C C . LEU A 1 194 ? 14.445 -2.884 5.403 1.00 68.50 194 LEU A C 1
ATOM 1520 O O . LEU A 1 194 ? 13.876 -1.810 5.596 1.00 68.50 194 LEU A O 1
ATOM 1524 N N . PHE A 1 195 ? 14.849 -3.283 4.209 1.00 72.19 195 PHE A N 1
ATOM 1525 C CA . PHE A 1 195 ? 14.398 -2.672 2.970 1.00 72.19 195 PHE A CA 1
ATOM 1526 C C . PHE A 1 195 ? 14.144 -3.774 1.953 1.00 72.19 195 PHE A C 1
ATOM 1528 O O . PHE A 1 195 ? 14.695 -4.875 2.044 1.00 72.19 195 PHE A O 1
ATOM 1535 N N . ARG A 1 196 ? 13.300 -3.479 0.971 1.00 69.06 196 ARG A N 1
ATOM 1536 C CA . ARG A 1 196 ? 12.986 -4.425 -0.088 1.00 69.06 196 ARG A CA 1
ATOM 1537 C C . ARG A 1 196 ? 13.301 -3.812 -1.442 1.00 69.06 196 ARG A C 1
ATOM 1539 O O . ARG A 1 196 ? 12.681 -2.833 -1.842 1.00 69.06 196 ARG A O 1
ATOM 1546 N N . CYS A 1 197 ? 14.241 -4.421 -2.151 1.00 69.94 197 CYS A N 1
ATOM 1547 C CA . CYS A 1 197 ? 14.387 -4.259 -3.584 1.00 69.94 197 CYS A CA 1
ATOM 1548 C C . CYS A 1 197 ? 13.235 -4.973 -4.282 1.00 69.94 197 CYS A C 1
ATOM 1550 O O . CYS A 1 197 ? 12.978 -6.160 -4.062 1.00 69.94 197 CYS A O 1
ATOM 1552 N N . ARG A 1 198 ? 12.562 -4.258 -5.170 1.00 65.31 198 ARG A N 1
ATOM 1553 C CA . ARG A 1 198 ? 11.613 -4.853 -6.104 1.00 65.31 198 ARG A CA 1
ATOM 1554 C C . ARG A 1 198 ? 12.375 -5.799 -7.045 1.00 65.31 198 ARG A C 1
ATOM 1556 O O . ARG A 1 198 ? 13.468 -5.468 -7.498 1.00 65.31 198 ARG A O 1
ATOM 1563 N N . GLY A 1 199 ? 11.830 -6.990 -7.297 1.00 55.56 199 GLY A N 1
ATOM 1564 C CA . GLY A 1 199 ? 12.552 -8.087 -7.966 1.00 55.56 199 GLY A CA 1
ATOM 1565 C C . GLY A 1 199 ? 12.905 -7.856 -9.443 1.00 55.56 199 GLY A C 1
ATOM 1566 O O . GLY A 1 199 ? 13.610 -8.668 -10.033 1.00 55.56 199 GLY A O 1
ATOM 1567 N N . ASP A 1 200 ? 12.415 -6.775 -10.044 1.00 53.09 200 ASP A N 1
ATOM 1568 C CA . ASP A 1 200 ? 12.670 -6.337 -11.420 1.00 53.09 200 ASP A CA 1
ATOM 1569 C C . ASP A 1 200 ? 13.726 -5.221 -11.530 1.00 53.09 200 ASP A C 1
ATOM 1571 O O . ASP A 1 200 ? 14.142 -4.880 -12.644 1.00 53.09 200 ASP A O 1
ATOM 1575 N N . LEU A 1 201 ? 14.165 -4.661 -10.397 1.00 57.28 201 LEU A N 1
ATOM 1576 C CA . LEU A 1 201 ? 15.225 -3.660 -10.344 1.00 57.28 201 LEU A CA 1
ATOM 1577 C C . LEU A 1 201 ? 16.594 -4.336 -10.440 1.00 57.28 201 LEU A C 1
ATOM 1579 O O . LEU A 1 201 ? 16.889 -5.291 -9.722 1.00 57.28 201 LEU A O 1
ATOM 1583 N N . GLY A 1 202 ? 17.462 -3.799 -11.300 1.00 67.81 202 GLY A N 1
ATOM 1584 C CA . GLY A 1 202 ? 18.884 -4.133 -11.262 1.00 67.81 202 GLY A CA 1
ATOM 1585 C C . GLY A 1 202 ? 19.504 -3.722 -9.923 1.00 67.81 202 GLY A C 1
ATOM 1586 O O . GLY A 1 202 ? 19.015 -2.802 -9.262 1.00 67.81 202 GLY A O 1
ATOM 1587 N N . SER A 1 203 ? 20.603 -4.373 -9.539 1.00 72.56 203 SER A N 1
ATOM 1588 C CA . SER A 1 203 ? 21.324 -4.100 -8.286 1.00 72.56 203 SER A CA 1
ATOM 1589 C C . SER A 1 203 ? 21.659 -2.612 -8.113 1.00 72.56 203 SER A C 1
ATOM 1591 O O . SER A 1 203 ? 21.474 -2.069 -7.028 1.00 72.56 203 SER A O 1
ATOM 1593 N N . THR A 1 204 ? 22.040 -1.929 -9.197 1.00 74.75 204 THR A N 1
ATOM 1594 C CA . THR A 1 204 ? 22.290 -0.478 -9.224 1.00 74.75 204 THR A CA 1
ATOM 1595 C C . THR A 1 204 ? 21.033 0.347 -8.944 1.00 74.75 204 THR A C 1
ATOM 1597 O O . THR A 1 204 ? 21.051 1.211 -8.079 1.00 74.75 204 THR A O 1
ATOM 1600 N N . ALA A 1 205 ? 19.909 0.048 -9.602 1.00 72.06 205 ALA A N 1
ATOM 1601 C CA . ALA A 1 205 ? 18.669 0.805 -9.414 1.00 72.06 205 ALA A CA 1
ATOM 1602 C C . ALA A 1 205 ? 18.096 0.630 -7.998 1.00 72.06 205 ALA A C 1
ATOM 1604 O O . ALA A 1 205 ? 17.574 1.580 -7.412 1.00 72.06 205 ALA A O 1
ATOM 1605 N N . CYS A 1 206 ? 18.222 -0.570 -7.418 1.00 76.88 206 CYS A N 1
ATOM 1606 C CA . CYS A 1 206 ? 17.867 -0.745 -6.015 1.00 76.88 206 CYS A CA 1
ATOM 1607 C C . CYS A 1 206 ? 18.835 -0.001 -5.087 1.00 76.88 206 CYS A C 1
ATOM 1609 O O . CYS A 1 206 ? 18.395 0.667 -4.153 1.00 76.88 206 CYS A O 1
ATOM 1611 N N . GLN A 1 207 ? 20.141 -0.080 -5.348 1.00 83.81 207 GLN A N 1
ATOM 1612 C CA . GLN A 1 207 ? 21.146 0.650 -4.582 1.00 83.81 207 GLN A CA 1
ATOM 1613 C C . GLN A 1 207 ? 20.884 2.161 -4.583 1.00 83.81 207 GLN A C 1
ATOM 1615 O O . GLN A 1 207 ? 20.966 2.778 -3.520 1.00 83.81 207 GLN A O 1
ATOM 1620 N N . ASP A 1 208 ? 20.513 2.750 -5.719 1.00 75.88 208 ASP A N 1
ATOM 1621 C CA . ASP A 1 208 ? 20.167 4.172 -5.824 1.00 75.88 208 ASP A CA 1
ATOM 1622 C C . ASP A 1 208 ? 18.926 4.515 -4.987 1.00 75.88 208 ASP A C 1
ATOM 1624 O O . ASP A 1 208 ? 18.946 5.465 -4.199 1.00 75.88 208 ASP A O 1
ATOM 1628 N N . CYS A 1 209 ? 17.873 3.696 -5.084 1.00 69.06 209 CYS A N 1
ATOM 1629 C CA . CYS A 1 209 ? 16.646 3.849 -4.296 1.00 69.06 209 CYS A CA 1
ATOM 1630 C C . CYS A 1 209 ? 16.924 3.782 -2.784 1.00 69.06 209 CYS A C 1
ATOM 1632 O O . CYS A 1 209 ? 16.492 4.643 -2.015 1.00 69.06 209 CYS A O 1
ATOM 1634 N N . VAL A 1 210 ? 17.717 2.800 -2.359 1.00 79.88 210 VAL A N 1
ATOM 1635 C CA . VAL A 1 210 ? 18.097 2.603 -0.956 1.00 79.88 210 VAL A CA 1
ATOM 1636 C C . VAL A 1 210 ? 19.027 3.714 -0.470 1.00 79.88 210 VAL A C 1
ATOM 1638 O O . VAL A 1 210 ? 18.903 4.154 0.670 1.00 79.88 210 VAL A O 1
ATOM 1641 N N . THR A 1 211 ? 19.913 4.224 -1.330 1.00 81.12 211 THR A N 1
ATOM 1642 C CA . THR A 1 211 ? 20.767 5.386 -1.031 1.00 81.12 211 THR A CA 1
ATOM 1643 C C . THR A 1 211 ? 19.929 6.629 -0.783 1.00 81.12 211 THR A C 1
ATOM 1645 O O . THR A 1 211 ? 20.170 7.353 0.184 1.00 81.12 211 THR A O 1
ATOM 1648 N N . PHE A 1 212 ? 18.936 6.873 -1.637 1.00 70.69 212 PHE A N 1
ATOM 1649 C CA . PHE A 1 212 ? 18.020 7.992 -1.477 1.00 70.69 212 PHE A CA 1
ATOM 1650 C C . PHE A 1 212 ? 17.228 7.873 -0.169 1.00 70.69 212 PHE A C 1
ATOM 1652 O O . PHE A 1 212 ? 17.244 8.798 0.643 1.00 70.69 212 PHE A O 1
ATOM 1659 N N . ALA A 1 213 ? 16.623 6.711 0.092 1.00 72.81 213 ALA A N 1
ATOM 1660 C CA . ALA A 1 213 ? 15.885 6.462 1.329 1.00 72.81 213 ALA A CA 1
ATOM 1661 C C . ALA A 1 213 ? 16.773 6.632 2.577 1.00 72.81 213 ALA A C 1
ATOM 1663 O O . ALA A 1 213 ? 16.402 7.343 3.507 1.00 72.81 213 ALA A O 1
ATOM 1664 N N . ALA A 1 214 ? 17.979 6.056 2.587 1.00 80.69 214 ALA A N 1
ATOM 1665 C CA . ALA A 1 214 ? 18.902 6.128 3.721 1.00 80.69 214 ALA A CA 1
ATOM 1666 C C . ALA A 1 214 ? 19.414 7.551 4.014 1.00 80.69 214 ALA A C 1
ATOM 1668 O O . ALA A 1 214 ? 19.691 7.872 5.170 1.00 80.69 214 ALA A O 1
ATOM 1669 N N . ARG A 1 215 ? 19.532 8.414 2.994 1.00 76.69 215 ARG A N 1
ATOM 1670 C CA . ARG A 1 215 ? 19.896 9.832 3.172 1.00 76.69 215 ARG A CA 1
ATOM 1671 C C . ARG A 1 215 ? 18.753 10.657 3.744 1.00 76.69 215 ARG A C 1
ATOM 1673 O O . ARG A 1 215 ? 18.989 11.520 4.585 1.00 76.69 215 ARG A O 1
ATOM 1680 N N . ASN A 1 216 ? 17.535 10.392 3.283 1.00 63.97 216 ASN A N 1
ATOM 1681 C CA . ASN A 1 216 ? 16.377 11.202 3.638 1.00 63.97 216 ASN A CA 1
ATOM 1682 C C . ASN A 1 216 ? 15.725 10.756 4.948 1.00 63.97 216 ASN A C 1
ATOM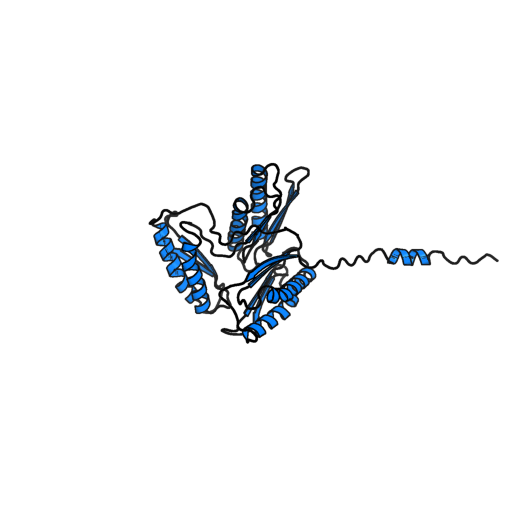 1684 O O . ASN A 1 216 ? 15.134 11.579 5.631 1.00 63.97 216 ASN A O 1
ATOM 1688 N N . ILE A 1 217 ? 15.887 9.501 5.374 1.00 70.00 217 ILE A N 1
ATOM 1689 C CA . ILE A 1 217 ? 15.222 8.984 6.580 1.00 70.00 217 ILE A CA 1
ATOM 1690 C C . ILE A 1 217 ? 15.571 9.762 7.859 1.00 70.00 217 ILE A C 1
ATOM 1692 O O . ILE A 1 217 ? 14.716 9.931 8.720 1.00 70.00 217 ILE A O 1
ATOM 1696 N N . SER A 1 218 ? 16.795 10.285 7.990 1.00 67.56 218 SER A N 1
ATOM 1697 C CA . SER A 1 218 ? 17.210 11.100 9.142 1.00 67.56 218 SER A CA 1
ATOM 1698 C C . SER A 1 218 ? 16.703 12.545 9.075 1.00 67.56 218 SER A C 1
ATOM 1700 O O . SER A 1 218 ? 16.593 13.193 10.117 1.00 67.56 218 SER A O 1
ATOM 1702 N N . GLN A 1 219 ? 16.374 13.031 7.874 1.00 64.31 219 GLN A N 1
ATOM 1703 C CA . GLN A 1 219 ? 15.765 14.342 7.634 1.00 64.31 219 GLN A CA 1
ATOM 1704 C C . GLN A 1 219 ? 14.244 14.284 7.813 1.00 64.31 219 GLN A C 1
ATOM 1706 O O . GLN A 1 219 ? 13.679 15.146 8.478 1.00 64.31 219 GLN A O 1
ATOM 1711 N N . CYS A 1 220 ? 13.602 13.236 7.292 1.00 57.38 220 CYS A N 1
ATOM 1712 C CA . CYS A 1 220 ? 12.174 12.973 7.453 1.00 57.38 220 CYS A CA 1
ATOM 1713 C C . CYS A 1 220 ? 11.828 12.610 8.906 1.00 57.38 220 CYS A C 1
ATOM 1715 O O . CYS A 1 220 ? 10.792 13.023 9.415 1.00 57.38 220 CYS A O 1
ATOM 1717 N N . CYS A 1 221 ? 12.707 11.867 9.595 1.00 62.53 221 CYS A N 1
ATOM 1718 C CA . CYS A 1 221 ? 12.458 11.324 10.932 1.00 62.53 221 CYS A CA 1
ATOM 1719 C C . CYS A 1 221 ? 13.538 11.691 11.958 1.00 62.53 221 CYS A C 1
ATOM 1721 O O . CYS A 1 221 ? 14.226 10.802 12.481 1.00 62.53 221 CYS A O 1
ATOM 1723 N N . PRO A 1 222 ? 13.697 12.982 12.303 1.00 67.50 222 PRO A N 1
ATOM 1724 C CA . PRO A 1 222 ? 14.731 13.400 13.234 1.00 67.50 222 PRO A CA 1
ATOM 1725 C C . PRO A 1 222 ? 14.506 12.775 14.619 1.00 67.50 222 PRO A C 1
ATOM 1727 O O . PRO A 1 222 ? 13.435 12.891 15.214 1.00 67.50 222 PRO A O 1
ATOM 1730 N N . LEU A 1 223 ? 15.554 12.134 15.146 1.00 70.38 223 LEU A N 1
ATOM 1731 C CA . LEU A 1 223 ? 15.610 11.553 16.496 1.00 70.38 223 LEU A CA 1
ATOM 1732 C C . LEU A 1 223 ? 14.625 10.401 16.763 1.00 70.38 223 LEU A C 1
ATOM 1734 O O . LEU A 1 223 ? 14.350 10.118 17.925 1.00 70.38 223 LEU A O 1
ATOM 1738 N N . LYS A 1 224 ? 14.091 9.728 15.735 1.00 70.94 224 LYS A N 1
ATOM 1739 C CA . LYS A 1 224 ? 13.148 8.602 15.889 1.00 70.94 224 LYS A CA 1
ATOM 1740 C C . LYS A 1 224 ? 13.848 7.243 15.864 1.00 70.94 224 LYS A C 1
ATOM 1742 O O . LYS A 1 224 ? 14.680 6.991 14.999 1.00 70.94 224 LYS A O 1
ATOM 1747 N N . ASN A 1 225 ? 13.462 6.331 16.762 1.00 61.91 225 ASN A N 1
ATOM 1748 C CA . ASN A 1 225 ? 14.142 5.027 16.915 1.00 61.91 225 ASN A CA 1
ATOM 1749 C C . ASN A 1 225 ? 13.609 3.952 15.958 1.00 61.91 225 ASN A C 1
ATOM 1751 O O . ASN A 1 225 ? 14.186 2.872 15.871 1.00 61.91 225 ASN A O 1
ATOM 1755 N N . LYS A 1 226 ? 12.484 4.211 15.277 1.00 57.88 226 LYS A N 1
ATOM 1756 C CA . LYS A 1 226 ? 11.825 3.275 14.348 1.00 57.88 226 LYS A CA 1
ATOM 1757 C C . LYS A 1 226 ? 11.264 3.993 13.109 1.00 57.88 226 LYS A C 1
ATOM 1759 O O . LYS A 1 226 ? 10.065 3.921 12.862 1.00 57.88 226 LYS A O 1
ATOM 1764 N N . PRO A 1 227 ? 12.081 4.734 12.346 1.00 52.03 227 PRO A N 1
ATOM 1765 C CA . PRO A 1 227 ? 11.577 5.431 11.171 1.00 52.03 227 PRO A CA 1
ATOM 1766 C C . PRO A 1 227 ? 11.156 4.426 10.086 1.00 52.03 227 PRO A C 1
ATOM 1768 O O . PRO A 1 227 ? 11.883 3.471 9.808 1.00 52.03 227 PRO A O 1
ATOM 1771 N N . LEU A 1 228 ? 9.990 4.642 9.475 1.00 48.97 228 LEU A N 1
ATOM 1772 C CA . LEU A 1 228 ? 9.559 3.947 8.264 1.00 48.97 228 LEU A CA 1
ATOM 1773 C C . LEU A 1 228 ? 9.629 4.966 7.127 1.00 48.97 228 LEU A C 1
ATOM 1775 O O . LEU A 1 228 ? 9.043 6.032 7.239 1.00 48.97 228 LEU A O 1
ATOM 1779 N N . TYR A 1 229 ? 10.365 4.673 6.058 1.00 47.41 229 TYR A N 1
ATOM 1780 C CA . TYR A 1 229 ? 10.377 5.532 4.876 1.00 47.41 229 TYR A CA 1
ATOM 1781 C C . TYR A 1 229 ? 9.354 4.997 3.870 1.00 47.41 229 TYR A C 1
ATOM 1783 O O . TYR A 1 229 ? 9.549 3.922 3.300 1.00 47.41 229 TYR A O 1
ATOM 1791 N N . GLY A 1 230 ? 8.249 5.719 3.694 1.00 52.72 230 GLY A N 1
ATOM 1792 C CA . GLY A 1 230 ? 7.179 5.375 2.762 1.00 52.72 230 GLY A CA 1
ATOM 1793 C C . GLY A 1 230 ? 6.104 6.459 2.726 1.00 52.72 230 GLY A C 1
ATOM 1794 O O . GLY A 1 230 ? 5.911 7.177 3.703 1.00 52.72 230 GLY A O 1
ATOM 1795 N N . SER A 1 231 ? 5.412 6.581 1.593 1.00 57.81 231 SER A N 1
ATOM 1796 C CA . SER A 1 231 ? 4.239 7.448 1.492 1.00 57.81 231 SER A CA 1
ATOM 1797 C C . SER A 1 231 ? 3.110 6.829 2.313 1.00 57.81 231 SER A C 1
ATOM 1799 O O . SER A 1 231 ? 2.667 5.717 2.021 1.00 57.81 231 SER A O 1
ATOM 1801 N N . THR A 1 232 ? 2.697 7.518 3.371 1.00 65.56 232 THR A N 1
ATOM 1802 C CA . THR A 1 232 ? 1.498 7.191 4.138 1.00 65.56 232 THR A CA 1
ATOM 1803 C C . THR A 1 232 ? 0.407 8.177 3.745 1.00 65.56 232 THR A C 1
ATOM 1805 O O . THR A 1 232 ? 0.674 9.338 3.433 1.00 65.56 232 THR A O 1
ATOM 1808 N N . SER A 1 233 ? -0.839 7.721 3.690 1.00 73.69 233 SER A N 1
ATOM 1809 C CA . SER A 1 233 ? -1.970 8.615 3.431 1.00 73.69 233 SER A CA 1
ATOM 1810 C C . SER A 1 233 ? -3.108 8.274 4.369 1.00 73.69 233 SER A C 1
ATOM 1812 O O . SER A 1 233 ? -3.601 7.148 4.362 1.00 73.69 233 SER A O 1
ATOM 1814 N N . ALA A 1 234 ? -3.512 9.238 5.188 1.00 79.19 234 ALA A N 1
ATOM 1815 C CA . ALA A 1 234 ? -4.607 9.081 6.128 1.00 79.19 234 ALA A CA 1
ATOM 1816 C C . ALA A 1 234 ? -5.810 9.934 5.712 1.00 79.19 234 ALA A C 1
ATOM 1818 O O . ALA A 1 234 ? -5.666 11.052 5.222 1.00 79.19 234 ALA A O 1
ATOM 1819 N N . PHE A 1 235 ? -7.002 9.388 5.917 1.00 80.06 235 PHE A N 1
ATOM 1820 C CA . PHE A 1 235 ? -8.278 10.000 5.558 1.00 80.06 235 PHE A CA 1
ATOM 1821 C C . PHE A 1 235 ? -9.242 9.794 6.714 1.00 80.06 235 PHE A C 1
ATOM 1823 O O . PHE A 1 235 ? -9.238 8.731 7.333 1.00 80.06 235 PHE A O 1
ATOM 1830 N N . TYR A 1 236 ? -10.078 10.781 7.004 1.00 85.00 236 TYR A N 1
ATOM 1831 C CA . TYR A 1 236 ? -11.111 10.667 8.023 1.00 85.00 236 TYR A CA 1
ATOM 1832 C C . TYR A 1 236 ? -12.249 11.629 7.739 1.00 85.00 236 TYR A C 1
ATOM 1834 O O . TYR A 1 236 ? -12.053 12.667 7.116 1.00 85.00 236 TYR A O 1
ATOM 1842 N N . ILE A 1 237 ? -13.433 11.308 8.252 1.00 83.19 237 ILE A N 1
ATOM 1843 C CA . ILE A 1 237 ? -14.565 12.232 8.192 1.00 83.19 237 ILE A CA 1
ATOM 1844 C C . ILE A 1 237 ? -14.515 13.220 9.354 1.00 83.19 237 ILE A C 1
ATOM 1846 O O . ILE A 1 237 ? -14.049 12.903 10.450 1.00 83.19 237 ILE A O 1
ATOM 1850 N N . THR A 1 238 ? -15.016 14.434 9.139 1.00 84.00 238 THR A N 1
ATOM 1851 C CA . THR A 1 238 ? -14.924 15.512 10.133 1.00 84.00 238 THR A CA 1
ATOM 1852 C C . THR A 1 238 ? -15.773 15.256 11.379 1.00 84.00 238 THR A C 1
ATOM 1854 O O . THR A 1 238 ? -15.448 15.798 12.441 1.00 84.00 238 THR A O 1
ATOM 1857 N N . GLN A 1 239 ? -16.804 14.408 11.278 1.00 88.56 239 GLN A N 1
ATOM 1858 C CA . GLN A 1 239 ? -17.714 14.070 12.371 1.00 88.56 239 GLN A CA 1
ATOM 1859 C C . GLN A 1 239 ? -16.990 13.344 13.507 1.00 88.56 239 GLN A C 1
ATOM 1861 O O . GLN A 1 239 ? -16.296 12.343 13.308 1.00 88.56 239 GLN A O 1
ATOM 1866 N N . ASN A 1 240 ? -17.216 13.832 14.725 1.00 91.56 240 ASN A N 1
ATOM 1867 C CA . ASN A 1 240 ? -16.651 13.256 15.936 1.00 91.56 240 ASN A CA 1
ATOM 1868 C C . ASN A 1 240 ? -17.619 12.255 16.584 1.00 91.56 240 ASN A C 1
ATOM 1870 O O . ASN A 1 240 ? -18.844 12.360 16.464 1.00 91.56 240 ASN A O 1
ATOM 1874 N N . VAL A 1 241 ? -17.059 11.291 17.305 1.00 93.19 241 VAL A N 1
ATOM 1875 C CA . VAL A 1 241 ? -17.796 10.415 18.224 1.00 93.19 241 VAL A CA 1
ATOM 1876 C C . VAL A 1 241 ? -18.048 11.120 19.560 1.00 93.19 241 VAL A C 1
ATOM 1878 O O . VAL A 1 241 ? -17.313 12.026 19.946 1.00 93.19 241 VAL A O 1
ATOM 1881 N N . THR A 1 242 ? -19.089 10.701 20.282 1.00 93.19 242 THR A N 1
ATOM 1882 C CA . THR A 1 242 ? -19.512 11.342 21.540 1.00 93.19 242 THR A CA 1
ATOM 1883 C C . THR A 1 242 ? -18.549 11.091 22.705 1.00 93.19 242 THR A C 1
ATOM 1885 O O . THR A 1 242 ? -18.342 11.983 23.519 1.00 93.19 242 THR A O 1
ATOM 1888 N N . GLU A 1 243 ? -17.939 9.902 22.783 1.00 94.69 243 GLU A N 1
ATOM 1889 C CA . GLU A 1 243 ? -16.986 9.515 23.839 1.00 94.69 243 GLU A CA 1
ATOM 1890 C C . GLU A 1 243 ? -15.628 9.094 23.220 1.00 94.69 243 GLU A C 1
ATOM 1892 O O . GLU A 1 243 ? -15.361 7.892 23.091 1.00 94.69 243 GLU A O 1
ATOM 1897 N N . PRO A 1 244 ? -14.760 10.047 22.812 1.00 93.69 244 PRO A N 1
ATOM 1898 C CA . PRO A 1 244 ? -13.541 9.768 22.042 1.00 93.69 244 PRO A CA 1
ATOM 1899 C C . PRO A 1 244 ? -12.603 8.735 22.668 1.00 93.69 244 PRO A C 1
ATOM 1901 O O . PRO A 1 244 ? -12.211 7.789 21.992 1.00 93.69 244 PRO A O 1
ATOM 1904 N N . ASP A 1 245 ? -12.291 8.841 23.960 1.00 95.00 245 ASP A N 1
ATOM 1905 C CA . ASP A 1 245 ? -11.332 7.933 24.610 1.00 95.00 245 ASP A CA 1
ATOM 1906 C C . ASP A 1 245 ? -11.844 6.490 24.662 1.00 95.00 245 ASP A C 1
ATOM 1908 O O . ASP A 1 245 ? -11.120 5.529 24.378 1.00 95.00 245 ASP A O 1
ATOM 1912 N N . LYS A 1 246 ? -13.132 6.330 24.978 1.00 95.94 246 LYS A N 1
ATOM 1913 C CA . LYS A 1 246 ? -13.804 5.030 25.021 1.00 95.94 246 LYS A CA 1
ATOM 1914 C C . LYS A 1 246 ? -13.906 4.423 23.624 1.00 95.94 246 LYS A C 1
ATOM 1916 O O . LYS A 1 246 ? -13.674 3.223 23.468 1.00 95.94 246 LYS A O 1
ATOM 1921 N N . PHE A 1 247 ? -14.230 5.238 22.620 1.00 96.00 247 PHE A N 1
ATOM 1922 C CA . PHE A 1 247 ? -14.278 4.815 21.223 1.00 96.00 247 PHE A CA 1
ATOM 1923 C C . PHE A 1 247 ? -12.896 4.408 20.706 1.00 96.00 247 PHE A C 1
ATOM 1925 O O . PHE A 1 247 ? -12.750 3.311 20.179 1.00 96.00 247 PHE A O 1
ATOM 1932 N N . ASN A 1 248 ? -11.864 5.223 20.930 1.00 94.69 248 ASN A N 1
ATOM 1933 C CA . ASN A 1 248 ? -10.495 4.939 20.500 1.00 94.69 248 ASN A CA 1
ATOM 1934 C C . ASN A 1 248 ? -9.951 3.650 21.141 1.00 94.69 248 ASN A C 1
ATOM 1936 O O . ASN A 1 248 ? -9.326 2.836 20.460 1.00 94.69 248 ASN A O 1
ATOM 1940 N N . LYS A 1 249 ? -10.235 3.408 22.432 1.00 95.50 249 LYS A N 1
ATOM 1941 C CA . LYS A 1 249 ? -9.873 2.148 23.107 1.00 95.50 249 LYS A CA 1
ATOM 1942 C C . LYS A 1 249 ? -10.588 0.942 22.491 1.00 95.50 249 LYS A C 1
ATOM 1944 O O . LYS A 1 249 ? -9.973 -0.105 22.288 1.00 95.50 249 LYS A O 1
ATOM 1949 N N . PHE A 1 250 ? -11.882 1.080 22.196 1.00 96.31 250 PHE A N 1
ATOM 1950 C CA . PHE A 1 250 ? -12.660 0.048 21.512 1.00 96.31 250 PHE A CA 1
ATOM 1951 C C . PHE A 1 250 ? -12.113 -0.228 20.102 1.00 96.31 250 PHE A C 1
ATOM 1953 O O . PHE A 1 250 ? -11.885 -1.387 19.753 1.00 96.31 250 PHE A O 1
ATOM 1960 N N . LEU A 1 251 ? -11.840 0.828 19.331 1.00 95.62 251 LEU A N 1
ATOM 1961 C CA . LEU A 1 251 ? -11.298 0.756 17.978 1.00 95.62 251 LEU A CA 1
ATOM 1962 C C . LEU A 1 251 ? -9.932 0.066 17.965 1.00 95.62 251 LEU A C 1
ATOM 1964 O O . LEU A 1 251 ? -9.744 -0.863 17.189 1.00 95.62 251 LEU A O 1
ATOM 1968 N N . GLY A 1 252 ? -9.010 0.433 18.860 1.00 94.12 252 GLY A N 1
ATOM 1969 C CA . GLY A 1 252 ? -7.696 -0.213 18.956 1.00 94.12 252 GLY A CA 1
ATOM 1970 C C . GLY A 1 252 ? -7.789 -1.724 19.207 1.00 94.12 252 GLY A C 1
ATOM 1971 O O . GLY A 1 252 ? -7.101 -2.509 18.555 1.00 94.12 252 GLY A O 1
ATOM 1972 N N . ASN A 1 253 ? -8.698 -2.158 20.087 1.00 95.94 253 ASN A N 1
ATOM 1973 C CA . ASN A 1 253 ? -8.944 -3.586 20.318 1.00 95.94 253 ASN A CA 1
ATOM 1974 C C . ASN A 1 253 ? -9.527 -4.284 19.082 1.00 95.94 253 ASN A C 1
ATOM 1976 O O . ASN A 1 253 ? -9.111 -5.396 18.752 1.00 95.94 253 ASN A O 1
ATOM 1980 N N . LEU A 1 254 ? -10.478 -3.642 18.398 1.00 96.94 254 LEU A N 1
ATOM 1981 C CA . LEU A 1 254 ? -11.082 -4.175 17.178 1.00 96.94 254 LEU A CA 1
ATOM 1982 C C . LEU A 1 254 ? -10.051 -4.287 16.041 1.00 96.94 254 LEU A C 1
ATOM 1984 O O . LEU A 1 254 ? -10.038 -5.298 15.336 1.00 96.94 254 LEU A O 1
ATOM 1988 N N . MET A 1 255 ? -9.162 -3.298 15.909 1.00 95.19 255 MET A N 1
ATOM 1989 C CA . MET A 1 255 ? -8.083 -3.281 14.919 1.00 95.19 255 MET A CA 1
ATOM 1990 C C . MET A 1 255 ? -7.043 -4.380 15.177 1.00 95.19 255 MET A C 1
ATOM 1992 O O . MET A 1 255 ? -6.674 -5.094 14.252 1.00 95.19 255 MET A O 1
ATOM 1996 N N . ASN A 1 256 ? -6.650 -4.620 16.433 1.00 93.81 256 ASN A N 1
ATOM 1997 C CA . ASN A 1 256 ? -5.750 -5.735 16.779 1.00 93.81 256 ASN A CA 1
ATOM 1998 C C . ASN A 1 256 ? -6.352 -7.113 16.438 1.00 93.81 256 ASN A C 1
ATOM 2000 O O . ASN A 1 256 ? -5.644 -8.048 16.055 1.00 93.81 256 ASN A O 1
ATOM 2004 N N . GLN A 1 257 ? -7.671 -7.257 16.587 1.00 96.44 257 GLN A N 1
ATOM 2005 C CA . GLN A 1 257 ? -8.367 -8.505 16.270 1.00 96.44 257 GLN A CA 1
ATOM 2006 C C . GLN A 1 257 ? -8.432 -8.752 14.760 1.00 96.44 257 GLN A C 1
ATOM 2008 O O . GLN A 1 257 ? -8.207 -9.880 14.323 1.00 96.44 257 GLN A O 1
ATOM 2013 N N . VAL A 1 258 ? -8.721 -7.716 13.967 1.00 96.69 258 VAL A N 1
ATOM 2014 C CA . VAL A 1 258 ? -8.770 -7.845 12.503 1.00 96.69 258 VAL A CA 1
ATOM 2015 C C . VAL A 1 258 ? -7.365 -7.966 11.885 1.00 96.69 258 VAL A C 1
ATOM 2017 O O . VAL A 1 258 ? -7.205 -8.707 10.921 1.00 96.69 258 VAL A O 1
ATOM 2020 N N . ASP A 1 259 ? -6.337 -7.360 12.494 1.00 94.19 259 ASP A N 1
ATOM 2021 C CA . ASP A 1 259 ? -4.915 -7.590 12.172 1.00 94.19 259 ASP A CA 1
ATOM 2022 C C . ASP A 1 259 ? -4.548 -9.070 12.326 1.00 94.19 259 ASP A C 1
ATOM 2024 O O . ASP A 1 259 ? -4.111 -9.717 11.375 1.00 94.19 259 ASP A O 1
ATOM 2028 N N . THR A 1 260 ? -4.847 -9.652 13.492 1.00 95.88 260 THR A N 1
ATOM 2029 C CA . THR A 1 260 ? -4.601 -11.081 13.748 1.00 95.88 260 THR A CA 1
ATOM 2030 C C . THR A 1 260 ? -5.318 -11.969 12.725 1.00 95.88 260 THR A C 1
ATOM 2032 O O . THR A 1 260 ? -4.772 -12.987 12.300 1.00 95.88 260 THR A O 1
ATOM 2035 N N . GLN A 1 261 ? -6.529 -11.597 12.304 1.00 95.38 261 GLN A N 1
ATOM 2036 C CA . GLN A 1 261 ? -7.252 -12.316 11.256 1.00 95.38 261 GLN A CA 1
ATOM 2037 C C . GLN A 1 261 ? -6.513 -12.239 9.912 1.00 95.38 261 GLN A C 1
ATOM 2039 O O . GLN A 1 261 ? -6.244 -13.280 9.320 1.00 95.38 261 GLN A O 1
ATOM 2044 N N . ALA A 1 262 ? -6.137 -11.042 9.457 1.00 93.44 262 ALA A N 1
ATOM 2045 C CA . ALA A 1 262 ? -5.471 -10.856 8.170 1.00 93.44 262 ALA A CA 1
ATOM 2046 C C . ALA A 1 262 ? -4.084 -11.510 8.111 1.00 93.44 262 ALA A C 1
ATOM 2048 O O . ALA A 1 262 ? -3.737 -12.137 7.112 1.00 93.44 262 ALA A O 1
ATOM 2049 N N . VAL A 1 263 ? -3.305 -11.433 9.191 1.00 91.50 263 VAL A N 1
ATOM 2050 C CA . VAL A 1 263 ? -1.970 -12.050 9.291 1.00 91.50 263 VAL A CA 1
ATOM 2051 C C . VAL A 1 263 ? -2.023 -13.571 9.127 1.00 91.50 263 VAL A C 1
ATOM 2053 O O . VAL A 1 263 ? -1.085 -14.166 8.590 1.00 91.50 263 VAL A O 1
ATOM 2056 N N . ASN A 1 264 ? -3.116 -14.202 9.555 1.00 92.69 264 ASN A N 1
ATOM 2057 C CA . ASN A 1 264 ? -3.316 -15.648 9.458 1.00 92.69 264 ASN A CA 1
ATOM 2058 C C . ASN A 1 264 ? -4.131 -16.071 8.225 1.00 92.69 264 ASN A C 1
ATOM 2060 O O . ASN A 1 264 ? -4.228 -17.266 7.945 1.00 92.69 264 ASN A O 1
ATOM 2064 N N . ASP A 1 265 ? -4.689 -15.121 7.474 1.00 90.81 265 ASP A N 1
ATOM 2065 C CA . ASP A 1 265 ? -5.423 -15.396 6.244 1.00 90.81 265 ASP A CA 1
ATOM 2066 C C . ASP A 1 265 ? -4.455 -15.470 5.043 1.00 90.81 265 ASP A C 1
ATOM 2068 O O . ASP A 1 265 ? -3.650 -14.556 4.835 1.00 90.81 265 ASP A O 1
ATOM 2072 N N . PRO A 1 266 ? -4.517 -16.522 4.207 1.00 86.62 266 PRO A N 1
ATOM 2073 C CA . PRO A 1 266 ? -3.709 -16.621 2.991 1.00 86.62 266 PRO A CA 1
ATOM 2074 C C . PRO A 1 266 ? -3.886 -15.461 1.990 1.00 86.62 266 PRO A C 1
ATOM 2076 O O . PRO A 1 266 ? -2.954 -15.163 1.245 1.00 86.62 266 PRO A O 1
ATOM 2079 N N . LYS A 1 267 ? -5.049 -14.794 1.969 1.00 86.06 267 LYS A N 1
ATOM 2080 C CA . LYS A 1 267 ? -5.314 -13.579 1.173 1.00 86.06 267 LYS A CA 1
ATOM 2081 C C . LYS A 1 267 ? -4.759 -12.308 1.818 1.00 86.06 267 LYS A C 1
ATOM 2083 O O . LYS A 1 267 ? -4.864 -11.242 1.215 1.00 86.06 267 LYS A O 1
ATOM 2088 N N . ARG A 1 268 ? -4.216 -12.402 3.037 1.00 88.50 268 ARG A N 1
ATOM 2089 C CA . ARG A 1 268 ? -3.782 -11.267 3.861 1.00 88.50 268 ARG A CA 1
ATOM 2090 C C . ARG A 1 268 ? -4.886 -10.242 4.098 1.00 88.50 268 ARG A C 1
ATOM 2092 O O . ARG A 1 268 ? -4.657 -9.043 3.997 1.00 88.50 268 ARG A O 1
ATOM 2099 N N . PHE A 1 269 ? -6.095 -10.719 4.366 1.00 91.44 269 PHE A N 1
ATOM 2100 C CA . PHE A 1 269 ? -7.295 -9.894 4.423 1.00 91.44 269 PHE A CA 1
ATOM 2101 C C . PHE A 1 269 ? -8.102 -10.181 5.685 1.00 91.44 269 PHE A C 1
ATOM 2103 O O . PHE A 1 269 ? -8.301 -11.339 6.053 1.00 91.44 269 PHE A O 1
ATOM 2110 N N . GLY A 1 270 ? -8.599 -9.130 6.328 1.00 94.06 270 GLY A N 1
ATOM 2111 C CA . GLY A 1 270 ? -9.439 -9.240 7.511 1.00 94.06 270 GLY A CA 1
ATOM 2112 C C . GLY A 1 270 ? -10.567 -8.224 7.467 1.00 94.06 270 GLY A C 1
ATOM 2113 O O . GLY A 1 270 ? -10.349 -7.059 7.149 1.00 94.06 270 GLY A O 1
ATOM 2114 N N . ILE A 1 271 ? -11.769 -8.665 7.830 1.00 93.44 271 ILE A N 1
ATOM 2115 C CA . ILE A 1 271 ? -12.926 -7.795 8.052 1.00 93.44 271 ILE A CA 1
ATOM 2116 C C . ILE A 1 271 ? -13.579 -8.140 9.373 1.00 93.44 271 ILE A C 1
ATOM 2118 O O . ILE A 1 271 ? -13.713 -9.316 9.728 1.00 93.44 271 ILE A O 1
ATOM 2122 N N . ARG A 1 272 ? -14.035 -7.119 10.093 1.00 94.62 272 ARG A N 1
ATOM 2123 C CA . ARG A 1 272 ? -14.766 -7.318 11.336 1.00 94.62 272 ARG A CA 1
ATOM 2124 C C . ARG A 1 272 ? -15.839 -6.263 11.517 1.00 94.62 272 ARG A C 1
ATOM 2126 O O . ARG A 1 272 ? -15.703 -5.122 11.098 1.00 94.62 272 ARG A O 1
ATOM 2133 N N . LYS A 1 273 ? -16.924 -6.664 12.171 1.00 95.06 273 LYS A N 1
ATOM 2134 C CA . LYS A 1 273 ? -17.971 -5.759 12.639 1.00 95.06 273 LYS A CA 1
ATOM 2135 C C . LYS A 1 273 ? -18.198 -5.991 14.121 1.00 95.06 273 LYS A C 1
ATOM 2137 O O . LYS A 1 273 ? -18.194 -7.140 14.568 1.00 95.06 273 LYS A O 1
ATOM 2142 N N . ALA A 1 274 ? -18.375 -4.919 14.875 1.00 95.94 274 ALA A N 1
ATOM 2143 C CA . ALA A 1 274 ? -18.638 -5.000 16.303 1.00 95.94 274 ALA A CA 1
ATOM 2144 C C . ALA A 1 274 ? -19.550 -3.856 16.748 1.00 95.94 274 ALA A C 1
ATOM 2146 O O . ALA A 1 274 ? -19.442 -2.732 16.263 1.00 95.94 274 ALA A O 1
ATOM 2147 N N . ASN A 1 275 ? -20.445 -4.147 17.688 1.00 95.88 275 ASN A N 1
ATOM 2148 C CA . ASN A 1 275 ? -21.339 -3.145 18.255 1.00 95.88 275 ASN A CA 1
ATOM 2149 C C . ASN A 1 275 ? -20.590 -2.369 19.341 1.00 95.88 275 ASN A C 1
ATOM 2151 O O . ASN A 1 275 ? -20.176 -2.952 20.342 1.00 95.88 275 ASN A O 1
ATOM 2155 N N . TYR A 1 276 ? -20.403 -1.068 19.123 1.00 93.06 276 TYR A N 1
ATOM 2156 C CA . TYR A 1 276 ? -19.829 -0.153 20.110 1.00 93.06 276 TYR A CA 1
ATOM 2157 C C . TYR A 1 276 ? -20.890 0.277 21.131 1.00 93.06 276 TYR A C 1
ATOM 2159 O O . TYR A 1 276 ? -20.634 0.308 22.335 1.00 93.06 276 TYR A O 1
ATOM 2167 N N . THR A 1 277 ? -22.108 0.539 20.652 1.00 92.50 277 THR A N 1
ATOM 2168 C CA . THR A 1 277 ? -23.307 0.764 21.473 1.00 92.50 277 THR A CA 1
ATOM 2169 C C . THR A 1 277 ? -24.483 -0.033 20.906 1.00 92.50 277 THR A C 1
ATOM 2171 O O . THR A 1 277 ? -24.349 -0.707 19.885 1.00 92.50 277 THR A O 1
ATOM 2174 N N . ALA A 1 278 ? -25.657 0.055 21.539 1.00 91.88 278 ALA A N 1
ATOM 2175 C CA . ALA A 1 278 ? -26.883 -0.568 21.033 1.00 91.88 278 ALA A CA 1
ATOM 2176 C C . ALA A 1 278 ? -27.307 -0.055 19.641 1.00 91.88 278 ALA A C 1
ATOM 2178 O O . ALA A 1 278 ? -28.033 -0.748 18.936 1.00 91.88 278 ALA A O 1
ATOM 2179 N N . PHE A 1 279 ? -26.847 1.138 19.248 1.00 90.19 279 PHE A N 1
ATOM 2180 C CA . PHE A 1 279 ? -27.243 1.805 18.003 1.00 90.19 279 PHE A CA 1
ATOM 2181 C C . PHE A 1 279 ? -26.070 2.078 17.054 1.00 90.19 279 PHE A C 1
ATOM 2183 O O . PHE A 1 279 ? -26.288 2.506 15.925 1.00 90.19 279 PHE A O 1
ATOM 2190 N N . GLN A 1 280 ? -24.829 1.859 17.499 1.00 90.31 280 GLN A N 1
ATOM 2191 C CA . GLN A 1 280 ? -23.628 2.128 16.710 1.00 90.31 280 GLN A CA 1
ATOM 2192 C C . GLN A 1 280 ? -22.835 0.844 16.493 1.00 90.31 280 GLN A C 1
ATOM 2194 O O . GLN A 1 280 ? -22.299 0.251 17.435 1.00 90.31 280 GLN A O 1
ATOM 2199 N N . THR A 1 281 ? -22.714 0.459 15.226 1.00 93.19 281 THR A N 1
ATOM 2200 C CA . THR A 1 281 ? -21.852 -0.631 14.768 1.00 93.19 281 THR A CA 1
ATOM 2201 C C . THR A 1 281 ? -20.624 -0.045 14.090 1.00 93.19 281 THR A C 1
ATOM 2203 O O . THR A 1 281 ? -20.733 0.828 13.234 1.00 93.19 281 THR A O 1
ATOM 2206 N N . VAL A 1 282 ? -19.454 -0.551 14.463 1.00 94.81 282 VAL A N 1
ATOM 2207 C CA . VAL A 1 282 ? -18.174 -0.202 13.849 1.00 94.81 282 VAL A CA 1
ATOM 2208 C C . VAL A 1 282 ? -17.766 -1.324 12.908 1.00 94.81 282 VAL A C 1
ATOM 2210 O O . VAL A 1 282 ? -17.804 -2.501 13.281 1.00 94.81 282 VAL A O 1
ATOM 2213 N N . TYR A 1 283 ? -17.364 -0.940 11.702 1.00 93.38 283 TYR A N 1
ATOM 2214 C CA . TYR A 1 283 ? -16.814 -1.822 10.682 1.00 93.38 283 TYR A CA 1
ATOM 2215 C C . TYR A 1 283 ? -15.313 -1.564 10.576 1.00 93.38 283 TYR A C 1
ATOM 2217 O O . TYR A 1 283 ? -14.885 -0.413 10.542 1.00 93.38 283 TYR A O 1
ATOM 2225 N N . SER A 1 284 ? -14.520 -2.628 10.530 1.00 93.06 284 SER A N 1
ATOM 2226 C CA . SER A 1 284 ? -13.080 -2.563 10.314 1.00 93.06 284 SER A CA 1
ATOM 2227 C C . SER A 1 284 ? -12.667 -3.508 9.195 1.00 93.06 284 SER A C 1
ATOM 2229 O O . SER A 1 284 ? -13.237 -4.589 9.019 1.00 93.06 284 SER A O 1
ATOM 2231 N N . LEU A 1 285 ? -11.666 -3.081 8.437 1.00 92.75 285 LEU A N 1
ATOM 2232 C CA . LEU A 1 285 ? -11.050 -3.832 7.358 1.00 92.75 285 LEU A CA 1
ATOM 2233 C C . LEU A 1 285 ? -9.557 -3.559 7.412 1.00 92.75 285 LEU A C 1
ATOM 2235 O O . LEU A 1 285 ? -9.166 -2.412 7.607 1.00 92.75 285 LEU A O 1
ATOM 2239 N N . VAL A 1 286 ? -8.759 -4.605 7.236 1.00 93.19 286 VAL A N 1
ATOM 2240 C CA . VAL A 1 286 ? -7.324 -4.477 6.993 1.00 93.19 286 VAL A CA 1
ATOM 2241 C C . VAL A 1 286 ? -6.909 -5.419 5.877 1.00 93.19 286 VAL A C 1
ATOM 2243 O O . VAL A 1 286 ? -7.496 -6.497 5.702 1.00 93.19 286 VAL A O 1
ATOM 2246 N N . GLN A 1 287 ? -5.899 -5.025 5.116 1.00 90.06 287 GLN A N 1
ATOM 2247 C CA . GLN A 1 287 ? -5.397 -5.839 4.020 1.00 90.06 287 GLN A CA 1
ATOM 2248 C C . GLN A 1 287 ? -3.904 -5.616 3.797 1.00 90.06 287 GLN A C 1
ATOM 2250 O O . GLN A 1 287 ? -3.438 -4.488 3.856 1.00 90.06 287 GLN A O 1
ATOM 2255 N N . CYS A 1 288 ? -3.163 -6.675 3.471 1.00 85.00 288 CYS A N 1
ATOM 2256 C CA . CYS A 1 288 ? -1.805 -6.580 2.936 1.00 85.00 288 CYS A CA 1
ATOM 2257 C C . CYS A 1 288 ? -1.735 -7.132 1.512 1.00 85.00 288 CYS A C 1
ATOM 2259 O O . CYS A 1 288 ? -2.608 -7.884 1.069 1.00 85.00 288 CYS A O 1
ATOM 2261 N N . THR A 1 289 ? -0.650 -6.833 0.803 1.00 81.44 289 THR A N 1
ATOM 2262 C CA . THR A 1 289 ? -0.350 -7.535 -0.444 1.00 81.44 289 THR A CA 1
ATOM 2263 C C . THR A 1 289 ? 0.016 -9.007 -0.156 1.00 81.44 289 THR A C 1
ATOM 2265 O O . THR A 1 289 ? 0.811 -9.284 0.750 1.00 81.44 289 THR A O 1
ATOM 2268 N N . PRO A 1 290 ? -0.554 -9.987 -0.888 1.00 83.19 290 PRO A N 1
ATOM 2269 C CA . PRO A 1 290 ? -0.320 -11.413 -0.632 1.00 83.19 290 PRO A CA 1
ATOM 2270 C C . PRO A 1 290 ? 1.131 -11.893 -0.771 1.00 83.19 290 PRO A C 1
ATOM 2272 O O . PRO A 1 290 ? 1.456 -12.981 -0.303 1.00 83.19 290 PRO A O 1
ATOM 2275 N N . ASP A 1 291 ? 2.010 -11.111 -1.401 1.00 78.31 291 ASP A N 1
ATOM 2276 C CA . ASP A 1 291 ? 3.444 -11.404 -1.498 1.00 78.31 291 ASP A CA 1
ATOM 2277 C C . ASP A 1 291 ? 4.212 -11.176 -0.182 1.00 78.31 291 ASP A C 1
ATOM 2279 O O . ASP A 1 291 ? 5.379 -11.561 -0.088 1.00 78.31 291 ASP A O 1
ATOM 2283 N N . LEU A 1 292 ? 3.579 -10.589 0.840 1.00 74.69 292 LEU A N 1
ATOM 2284 C CA . LEU A 1 292 ? 4.175 -10.444 2.166 1.00 74.69 292 LEU A CA 1
ATOM 2285 C C . LEU A 1 292 ? 4.083 -11.728 3.005 1.00 74.69 292 LEU A C 1
ATOM 2287 O O . LEU A 1 292 ? 3.083 -12.461 3.003 1.00 74.69 292 LEU A O 1
ATOM 2291 N N . SER A 1 293 ? 5.128 -11.964 3.805 1.00 77.81 293 SER A N 1
ATOM 2292 C CA . SER A 1 293 ? 5.091 -12.964 4.873 1.00 77.81 293 SER A CA 1
ATOM 2293 C C . SER A 1 293 ? 4.083 -12.558 5.958 1.00 77.81 293 SER A C 1
ATOM 2295 O O . SER A 1 293 ? 3.702 -11.392 6.064 1.00 77.81 293 SER A O 1
ATOM 2297 N N . SER A 1 294 ? 3.664 -13.504 6.807 1.00 78.81 294 SER A N 1
ATOM 2298 C CA . SER A 1 294 ? 2.738 -13.196 7.908 1.00 78.81 294 SER A CA 1
ATOM 2299 C C . SER A 1 294 ? 3.334 -12.137 8.834 1.00 78.81 294 SER A C 1
ATOM 2301 O O . SER A 1 294 ? 2.643 -11.220 9.265 1.00 78.81 294 SER A O 1
ATOM 2303 N N . ARG A 1 295 ? 4.648 -12.218 9.071 1.00 74.75 295 ARG A N 1
ATOM 2304 C CA . ARG A 1 295 ? 5.358 -11.263 9.915 1.00 74.75 295 ARG A CA 1
ATOM 2305 C C . ARG A 1 295 ? 5.432 -9.873 9.289 1.00 74.75 295 ARG A C 1
ATOM 2307 O O . ARG A 1 295 ? 5.240 -8.891 9.995 1.00 74.75 295 ARG A O 1
ATOM 2314 N N . ASP A 1 296 ? 5.700 -9.783 7.991 1.00 69.56 296 ASP A N 1
ATOM 2315 C CA . ASP A 1 296 ? 5.800 -8.485 7.311 1.00 69.56 296 ASP A CA 1
ATOM 2316 C C . ASP A 1 296 ? 4.431 -7.818 7.169 1.00 69.56 296 ASP A C 1
ATOM 2318 O O . ASP A 1 296 ? 4.322 -6.603 7.329 1.00 69.56 296 ASP A O 1
ATOM 2322 N N . CYS A 1 297 ? 3.379 -8.611 6.939 1.00 76.25 297 CYS A N 1
ATOM 2323 C CA . CYS A 1 297 ? 2.006 -8.119 6.967 1.00 76.25 297 CYS A CA 1
ATOM 2324 C C . CYS A 1 297 ? 1.655 -7.557 8.354 1.00 76.25 297 CYS A C 1
ATOM 2326 O O . CYS A 1 297 ? 1.219 -6.414 8.444 1.00 76.25 297 CYS A O 1
ATOM 2328 N N . GLU A 1 298 ? 1.962 -8.287 9.434 1.00 81.00 298 GLU A N 1
ATOM 2329 C CA . GLU A 1 298 ? 1.747 -7.815 10.812 1.00 81.00 298 GLU A CA 1
ATOM 2330 C C . GLU A 1 298 ? 2.500 -6.504 11.092 1.00 81.00 298 GLU A C 1
ATOM 2332 O O . GLU A 1 298 ? 1.954 -5.571 11.678 1.00 81.00 298 GLU A O 1
ATOM 2337 N N . VAL A 1 299 ? 3.764 -6.399 10.667 1.00 75.19 299 VAL A N 1
ATOM 2338 C CA . VAL A 1 299 ? 4.556 -5.171 10.846 1.00 75.19 299 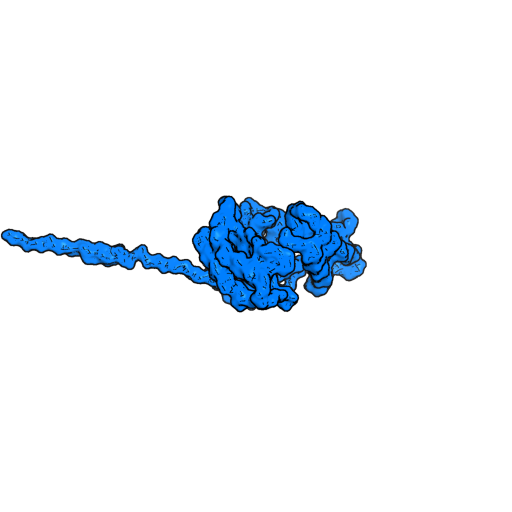VAL A CA 1
ATOM 2339 C C . VAL A 1 299 ? 3.930 -3.997 10.092 1.00 75.19 299 VAL A C 1
ATOM 2341 O O . VAL A 1 299 ? 3.849 -2.901 10.649 1.00 75.19 299 VAL A O 1
ATOM 2344 N N . CYS A 1 300 ? 3.471 -4.218 8.858 1.00 74.56 300 CYS A N 1
ATOM 2345 C CA . CYS A 1 300 ? 2.827 -3.186 8.050 1.00 74.56 300 CYS A CA 1
ATOM 2346 C C . CYS A 1 300 ? 1.513 -2.714 8.691 1.00 74.56 300 CYS A C 1
ATOM 2348 O O . CYS A 1 300 ? 1.341 -1.518 8.935 1.00 74.56 300 CYS A O 1
ATOM 2350 N N . LEU A 1 301 ? 0.631 -3.655 9.042 1.00 81.56 301 LEU A N 1
ATOM 2351 C CA . LEU A 1 301 ? -0.678 -3.366 9.629 1.00 81.56 301 LEU A CA 1
ATOM 2352 C C . LEU A 1 301 ? -0.569 -2.699 10.993 1.00 81.56 301 LEU A C 1
ATOM 2354 O O . LEU A 1 301 ? -1.250 -1.708 11.240 1.00 81.56 301 LEU A O 1
ATOM 2358 N N . ARG A 1 302 ? 0.338 -3.154 11.864 1.00 82.69 302 ARG A N 1
ATOM 2359 C CA . ARG A 1 302 ? 0.598 -2.463 13.137 1.00 82.69 302 ARG A CA 1
ATOM 2360 C C . ARG A 1 302 ? 1.123 -1.046 12.935 1.00 82.69 302 ARG A C 1
ATOM 2362 O O . ARG A 1 302 ? 0.858 -0.188 13.774 1.00 82.69 302 ARG A O 1
ATOM 2369 N N . GLY A 1 303 ? 1.855 -0.808 11.847 1.00 73.75 303 GLY A N 1
ATOM 2370 C CA . GLY A 1 303 ? 2.243 0.531 11.425 1.00 73.75 303 GLY A CA 1
ATOM 2371 C C . GLY A 1 303 ? 1.021 1.391 11.113 1.00 73.75 303 GLY A C 1
ATOM 2372 O O . GLY A 1 303 ? 0.825 2.408 11.766 1.00 73.75 303 GLY A O 1
ATOM 2373 N N . ALA A 1 304 ? 0.165 0.940 10.193 1.00 78.50 304 ALA A N 1
ATOM 2374 C CA . ALA A 1 304 ? -1.043 1.663 9.789 1.00 78.50 304 ALA A CA 1
ATOM 2375 C C . ALA A 1 304 ? -2.033 1.883 10.954 1.00 78.50 304 ALA A C 1
ATOM 2377 O O . ALA A 1 304 ? -2.553 2.980 11.139 1.00 78.50 304 ALA A O 1
ATOM 2378 N N . ILE A 1 305 ? -2.249 0.869 11.799 1.00 84.00 305 ILE A N 1
ATOM 2379 C CA . ILE A 1 305 ? -3.088 0.964 13.007 1.00 84.00 305 ILE A CA 1
ATOM 2380 C C . ILE A 1 305 ? -2.511 1.986 13.997 1.00 84.00 305 ILE A C 1
ATOM 2382 O O . ILE A 1 305 ? -3.264 2.696 14.666 1.00 84.00 305 ILE A O 1
ATOM 2386 N N . GLY A 1 306 ? -1.181 2.081 14.075 1.00 82.31 306 GLY A N 1
ATOM 2387 C CA . GLY A 1 306 ? -0.468 3.053 14.899 1.00 82.31 306 GLY A CA 1
ATOM 2388 C C . GLY A 1 306 ? -0.694 4.515 14.500 1.00 82.31 306 GLY A C 1
ATOM 2389 O O . GLY A 1 306 ? -0.478 5.384 15.344 1.00 82.31 306 GLY A O 1
ATOM 2390 N N . GLU A 1 307 ? -1.175 4.784 13.281 1.00 77.44 307 GLU A N 1
ATOM 2391 C CA . GLU A 1 307 ? -1.508 6.133 12.795 1.00 77.44 307 GLU A CA 1
ATOM 2392 C C . GLU A 1 307 ? -2.904 6.599 13.203 1.00 77.44 307 GLU A C 1
ATOM 2394 O O . GLU A 1 307 ? -3.179 7.796 13.240 1.00 77.44 307 GLU A O 1
ATOM 2399 N N . LEU A 1 308 ? -3.813 5.681 13.542 1.00 83.56 308 LEU A N 1
ATOM 2400 C CA . LEU A 1 308 ? -5.189 6.049 13.888 1.00 83.56 308 LEU A CA 1
ATOM 2401 C C . LEU A 1 308 ? -5.277 7.085 15.028 1.00 83.56 308 LEU A C 1
ATOM 2403 O O . LEU A 1 308 ? -6.086 8.009 14.910 1.00 83.56 308 LEU A O 1
ATOM 2407 N N . PRO A 1 309 ? -4.456 7.014 16.099 1.00 84.31 309 PRO A N 1
ATOM 2408 C CA . PRO A 1 309 ? -4.466 8.022 17.157 1.00 84.31 309 PRO A CA 1
ATOM 2409 C C . PRO A 1 309 ? -3.969 9.408 16.722 1.00 84.31 309 PRO A C 1
ATOM 2411 O O . PRO A 1 309 ? -4.421 10.403 17.283 1.00 84.31 309 PRO A O 1
ATOM 2414 N N . SER A 1 310 ? -3.036 9.500 15.769 1.00 79.62 310 SER A N 1
ATOM 2415 C CA . SER A 1 310 ? -2.499 10.784 15.293 1.00 79.62 310 SER A CA 1
ATOM 2416 C C . SER A 1 310 ? -3.388 11.392 14.210 1.00 79.62 310 SER A C 1
ATOM 2418 O O . SER A 1 310 ? -3.661 12.590 14.248 1.00 79.62 310 SER A O 1
ATOM 2420 N N . CYS A 1 311 ? -3.871 10.575 13.272 1.00 78.19 311 CYS A N 1
ATOM 2421 C CA . CYS A 1 311 ? -4.660 11.051 12.142 1.00 78.19 311 CYS A CA 1
ATOM 2422 C C . CYS A 1 311 ? -6.126 11.278 12.498 1.00 78.19 311 CYS A C 1
ATOM 2424 O O . CYS A 1 311 ? -6.725 12.255 12.065 1.00 78.19 311 CYS A O 1
ATOM 2426 N N . CYS A 1 312 ? -6.721 10.353 13.249 1.00 83.81 312 CYS A N 1
ATOM 2427 C CA . CYS A 1 312 ? -8.152 10.083 13.153 1.00 83.81 312 CYS A CA 1
ATOM 2428 C C . CYS A 1 312 ? -8.806 9.905 14.534 1.00 83.81 312 CYS A C 1
ATOM 2430 O O . CYS A 1 312 ? -9.909 9.367 14.647 1.00 83.81 312 CYS A O 1
ATOM 2432 N N . SER A 1 313 ? -8.128 10.346 15.599 1.00 89.50 313 SER A N 1
ATOM 2433 C CA . SER A 1 313 ? -8.606 10.209 16.976 1.00 89.50 313 SER A CA 1
ATOM 2434 C C . SER A 1 313 ? -9.972 10.866 17.166 1.00 89.50 313 SER A C 1
ATOM 2436 O O . SER A 1 313 ? -10.179 12.033 16.826 1.00 89.50 313 SER A O 1
ATOM 2438 N N . GLY A 1 314 ? -10.917 10.099 17.714 1.00 90.12 314 GLY A N 1
ATOM 2439 C CA . GLY A 1 314 ? -12.278 10.564 17.973 1.00 90.12 314 GLY A CA 1
ATOM 2440 C C . GLY A 1 314 ? -13.137 10.771 16.722 1.00 90.12 314 GLY A C 1
ATOM 2441 O O . GLY A 1 314 ? -14.255 11.269 16.855 1.00 90.12 314 GLY A O 1
ATOM 2442 N N . LYS A 1 315 ? -12.664 10.403 15.524 1.00 90.75 315 LYS A N 1
ATOM 2443 C CA . LYS A 1 315 ? -13.437 10.498 14.277 1.00 90.75 315 LYS A CA 1
ATOM 2444 C C . LYS A 1 315 ? -14.343 9.287 14.086 1.00 90.75 315 LYS A C 1
ATOM 2446 O O . LYS A 1 315 ? -14.003 8.175 14.480 1.00 90.75 315 LYS A O 1
ATOM 2451 N N . GLN A 1 316 ? -15.504 9.504 13.470 1.00 90.62 316 GLN A N 1
ATOM 2452 C CA . GLN A 1 316 ? -16.495 8.446 13.231 1.00 90.62 316 GLN A CA 1
ATOM 2453 C C . GLN A 1 316 ? -16.063 7.434 12.158 1.00 90.62 316 GLN A C 1
ATOM 2455 O O . GLN A 1 316 ? -16.476 6.278 12.209 1.00 90.62 316 GLN A O 1
ATOM 2460 N N . ALA A 1 317 ? -15.228 7.853 11.208 1.00 88.56 317 ALA A N 1
ATOM 2461 C CA . ALA A 1 317 ? -14.642 6.989 10.193 1.00 88.56 317 ALA A CA 1
ATOM 2462 C C . ALA A 1 317 ? -13.255 7.503 9.805 1.00 88.56 317 ALA A C 1
ATOM 2464 O O . ALA A 1 317 ? -13.014 8.713 9.795 1.00 88.56 317 ALA A O 1
ATOM 2465 N N . GLY A 1 318 ? -12.368 6.576 9.456 1.00 87.19 318 GLY A N 1
ATOM 2466 C CA . GLY A 1 318 ? -11.041 6.885 8.956 1.00 87.19 318 GLY A CA 1
ATOM 2467 C C . GLY A 1 318 ? -10.362 5.686 8.309 1.00 87.19 318 GLY A C 1
ATOM 2468 O O . GLY A 1 318 ? -10.844 4.556 8.398 1.00 87.19 318 GLY A O 1
ATOM 2469 N N . ARG A 1 319 ? -9.257 5.959 7.623 1.00 86.56 319 ARG A N 1
ATOM 2470 C CA . ARG A 1 319 ? -8.464 5.007 6.845 1.00 86.56 319 ARG A CA 1
ATOM 2471 C C . ARG A 1 319 ? -7.016 5.468 6.793 1.00 86.56 319 ARG A C 1
ATOM 2473 O O . ARG A 1 319 ? -6.762 6.663 6.683 1.00 86.56 319 ARG A O 1
ATOM 2480 N N . VAL A 1 320 ? -6.093 4.513 6.778 1.00 84.38 320 VAL A N 1
ATOM 2481 C CA . VAL A 1 320 ? -4.658 4.738 6.594 1.00 84.38 320 VAL A CA 1
ATOM 2482 C C . VAL A 1 320 ? -4.186 3.833 5.458 1.00 84.38 320 VAL A C 1
ATOM 2484 O O . VAL A 1 320 ? -4.496 2.650 5.446 1.00 84.38 320 VAL A O 1
ATOM 2487 N N . LEU A 1 321 ? -3.485 4.389 4.473 1.00 79.75 321 LEU A N 1
ATOM 2488 C CA . LEU A 1 321 ? -3.008 3.683 3.285 1.00 79.75 321 LEU A CA 1
ATOM 2489 C C . LEU A 1 321 ? -1.487 3.679 3.259 1.00 79.75 321 LEU A C 1
ATOM 2491 O O . LEU A 1 321 ? -0.865 4.744 3.235 1.00 79.75 321 LEU A O 1
ATOM 2495 N N . TYR A 1 322 ? -0.902 2.485 3.257 1.00 75.19 322 TYR A N 1
ATOM 2496 C CA . TYR A 1 322 ? 0.515 2.242 2.997 1.00 75.19 322 TYR A CA 1
ATOM 2497 C C . TYR A 1 322 ? 0.652 1.544 1.629 1.00 75.19 322 TYR A C 1
ATOM 2499 O O . TYR A 1 322 ? -0.303 0.941 1.134 1.00 75.19 322 TYR A O 1
ATOM 2507 N N . PRO A 1 323 ? 1.842 1.552 0.998 1.00 72.00 323 PRO A N 1
ATOM 2508 C CA . PRO A 1 323 ? 2.023 0.926 -0.314 1.00 72.00 323 PRO A CA 1
ATOM 2509 C C . PRO A 1 323 ? 1.711 -0.577 -0.344 1.00 72.00 323 PRO A C 1
ATOM 2511 O O . PRO A 1 323 ? 1.244 -1.081 -1.360 1.00 72.00 323 PRO A O 1
ATOM 2514 N N . ASN A 1 324 ? 1.958 -1.288 0.764 1.00 71.88 324 ASN A N 1
ATOM 2515 C CA . ASN A 1 324 ? 1.769 -2.741 0.847 1.00 71.88 324 ASN A CA 1
ATOM 2516 C C . ASN A 1 324 ? 0.663 -3.176 1.824 1.00 71.88 324 ASN A C 1
ATOM 2518 O O . ASN A 1 324 ? 0.446 -4.379 1.973 1.00 71.88 324 ASN A O 1
ATOM 2522 N N . CYS A 1 325 ? -0.008 -2.242 2.507 1.00 79.75 325 CYS A N 1
ATOM 2523 C CA . CYS A 1 325 ? -1.131 -2.562 3.385 1.00 79.75 325 CYS A CA 1
ATOM 2524 C C . CYS A 1 325 ? -2.057 -1.367 3.654 1.00 79.75 325 CYS A C 1
ATOM 2526 O O . CYS A 1 325 ? -1.674 -0.219 3.436 1.00 79.75 325 CYS A O 1
ATOM 2528 N N . CYS A 1 326 ? -3.267 -1.637 4.135 1.00 83.75 326 CYS A N 1
ATOM 2529 C CA . CYS A 1 326 ? -4.257 -0.643 4.543 1.00 83.75 326 CYS A CA 1
ATOM 2530 C C . CYS A 1 326 ? -5.141 -1.139 5.690 1.00 83.75 326 CYS A C 1
ATOM 2532 O O . CYS A 1 326 ? -5.149 -2.368 5.943 1.00 83.75 326 CYS A O 1
#

Secondary structure (DSSP, 8-state):
-PPP---TTHHHHHHHSSSS----PPPPPEEEEEEE-SS-BPPTT-HHHHHHHHHHHHGGGGTT-S-TTTTTEEEEEES-GGG-EEEEEE--TT--HHHHHHHHHHHHHHHHHHSSSBSSEEEEEESS----B----S----S-B--TT-HHHHHHHHHHHHHHHHHTT--S-S--EEEEEES-S-TTT-EEEEEE--TTS-HHHHHHHHHHHHHHHHHHSTTBSS---S--EEEE-SPBPSSHHHHHHHHHHHHHHHHHHHHHSTT-EEEEEEESSSS-EEEEEEEB-TTS-HHHHHHHHHHHHHHHHHHSTTBSSEEEE-SSB-

InterPro domains:
  IPR002902 Gnk2-homologous domain [PF01657] (36-127)
  IPR002902 Gnk2-homologous domain [PF01657] (140-225)
  IPR002902 Gnk2-homologous domain [PF01657] (239-325)
  IPR002902 Gnk2-homologous domain [PS51473] (30-137)
  IPR002902 Gnk2-homologous domain [PS51473] (229-326)
  IPR038408 Gnk2-homologous domain superfamily [G3DSA:3.30.430.20] (28-129)
  IPR038408 Gnk2-homologous domain superfamily [G3DSA:3.30.430.20] (133-230)
  IPR038408 Gnk2-homologous domain superfamily [G3DSA:3.30.430.20] (231-326)

Radius of gyration: 24.84 Å; chains: 1; bounding box: 100×37×52 Å